Protein AF-A0A948D2F7-F1 (afdb_monomer_lite)

Structure (mmCIF, N/CA/C/O backbone):
data_AF-A0A948D2F7-F1
#
_entry.id   AF-A0A948D2F7-F1
#
loop_
_atom_site.group_PDB
_atom_site.id
_atom_site.type_symbol
_atom_site.label_atom_id
_atom_site.label_alt_id
_atom_site.label_comp_id
_atom_site.label_asym_id
_atom_site.label_entity_id
_atom_site.label_seq_id
_atom_site.pdbx_PDB_ins_code
_atom_site.Cartn_x
_atom_site.Cartn_y
_atom_site.Cartn_z
_atom_site.occupancy
_atom_site.B_iso_or_equiv
_atom_site.auth_seq_id
_atom_site.auth_comp_id
_atom_site.auth_asym_id
_atom_site.auth_atom_id
_atom_site.pdbx_PDB_model_num
ATOM 1 N N . MET A 1 1 ? -10.911 10.089 30.242 1.00 52.56 1 MET A N 1
ATOM 2 C CA . MET A 1 1 ? -12.065 9.401 29.615 1.00 52.56 1 MET A CA 1
ATOM 3 C C . MET A 1 1 ? -11.571 8.341 28.641 1.00 52.56 1 MET A C 1
ATOM 5 O O . MET A 1 1 ? -10.771 8.654 27.766 1.00 52.56 1 MET A O 1
ATOM 9 N N . THR A 1 2 ? -11.991 7.086 28.804 1.00 68.50 2 THR A N 1
ATOM 10 C CA . THR A 1 2 ? -11.694 6.009 27.846 1.00 68.50 2 THR A CA 1
ATOM 11 C C . THR A 1 2 ? -12.715 6.012 26.714 1.00 68.50 2 THR A C 1
ATOM 13 O O . THR A 1 2 ? -13.878 5.720 26.965 1.00 68.50 2 THR A O 1
ATOM 16 N N . THR A 1 3 ? -12.281 6.280 25.481 1.00 86.38 3 THR A N 1
ATOM 17 C CA . THR A 1 3 ? -13.147 6.214 24.295 1.00 86.38 3 THR A CA 1
ATOM 18 C C . THR A 1 3 ? -13.702 4.799 24.093 1.00 86.38 3 THR A C 1
ATOM 20 O O . THR A 1 3 ? -12.932 3.831 24.074 1.00 86.38 3 THR A O 1
ATOM 23 N N . SER A 1 4 ? -15.015 4.664 23.906 1.00 92.75 4 SER A N 1
ATOM 24 C CA . SER A 1 4 ? -15.682 3.381 23.635 1.00 92.75 4 SER A CA 1
ATOM 25 C C . SER A 1 4 ? -15.866 3.106 22.132 1.00 92.75 4 SER A C 1
ATOM 27 O O . SER A 1 4 ? -15.770 3.995 21.282 1.00 92.75 4 SER A O 1
ATOM 29 N N . LYS A 1 5 ? -16.161 1.848 21.766 1.00 91.88 5 LYS A N 1
ATOM 30 C CA . LYS A 1 5 ? -16.453 1.468 20.368 1.00 91.88 5 LYS A CA 1
ATOM 31 C C . LYS A 1 5 ? -17.685 2.202 19.823 1.00 91.88 5 LYS A C 1
ATOM 33 O O . LYS A 1 5 ? -17.678 2.637 18.670 1.00 91.88 5 LYS A O 1
ATOM 38 N N . SER A 1 6 ? -18.738 2.328 20.632 1.00 91.75 6 SER A N 1
ATOM 39 C CA . SER A 1 6 ? -19.976 3.012 20.244 1.00 91.75 6 SER A CA 1
ATOM 40 C C . SER A 1 6 ? -19.726 4.496 19.987 1.00 91.75 6 SER A C 1
ATOM 42 O O . SER A 1 6 ? -20.192 5.008 18.973 1.00 91.75 6 SER A O 1
ATOM 44 N N . GLU A 1 7 ? -18.917 5.163 20.811 1.00 92.44 7 GLU A N 1
ATOM 45 C CA . GLU A 1 7 ? -18.523 6.562 20.604 1.00 92.44 7 GLU A CA 1
ATOM 46 C C . GLU A 1 7 ? -17.776 6.774 19.284 1.00 92.44 7 GLU A C 1
ATOM 48 O O . GLU A 1 7 ? -18.095 7.706 18.543 1.00 92.44 7 GLU A O 1
ATOM 53 N N . ILE A 1 8 ? -16.825 5.894 18.942 1.00 92.88 8 ILE A N 1
ATOM 54 C CA . ILE A 1 8 ? -16.107 5.959 17.656 1.00 92.88 8 ILE A CA 1
ATOM 55 C C . ILE A 1 8 ? -17.093 5.818 16.490 1.00 92.88 8 ILE A C 1
ATOM 57 O O . ILE A 1 8 ? -17.063 6.605 15.543 1.00 92.88 8 ILE A O 1
ATOM 61 N N . ILE A 1 9 ? -18.010 4.849 16.569 1.00 91.38 9 ILE A N 1
ATOM 62 C CA . ILE A 1 9 ? -19.044 4.649 15.546 1.00 91.38 9 ILE A CA 1
ATOM 63 C C . ILE A 1 9 ? -19.945 5.883 15.436 1.00 91.38 9 ILE A C 1
ATOM 65 O O . ILE A 1 9 ? -20.269 6.296 14.323 1.00 91.38 9 ILE A O 1
ATOM 69 N N . GLN A 1 10 ? -20.340 6.494 16.555 1.00 90.94 10 GLN A N 1
ATOM 70 C CA . GLN A 1 10 ? -21.151 7.711 16.531 1.00 90.94 10 GLN A CA 1
ATOM 71 C C . GLN A 1 10 ? -20.400 8.868 15.871 1.00 90.94 10 GLN A C 1
ATOM 73 O O . GLN A 1 10 ? -20.966 9.557 15.023 1.00 90.94 10 GLN A O 1
ATOM 78 N N . LYS A 1 11 ? -19.103 9.032 16.152 1.00 91.31 11 LYS A N 1
ATOM 79 C CA . LYS A 1 11 ? -18.256 10.011 15.451 1.00 91.31 11 LYS A CA 1
ATOM 80 C C . LYS A 1 11 ? -18.197 9.747 13.951 1.00 91.31 11 LYS A C 1
ATOM 82 O O . LYS A 1 11 ? -18.317 10.681 13.165 1.00 91.31 11 LYS A O 1
ATOM 87 N N . TYR A 1 12 ? -18.110 8.487 13.533 1.00 90.56 12 TYR A N 1
ATOM 88 C CA . TYR A 1 12 ? -18.210 8.137 12.118 1.00 90.56 12 TYR A CA 1
ATOM 89 C C . TYR A 1 12 ? -19.583 8.421 11.511 1.00 90.56 12 TYR A C 1
ATOM 91 O O . TYR A 1 12 ? -19.647 8.713 10.319 1.00 90.56 12 TYR A O 1
ATOM 99 N N . LYS A 1 13 ? -20.671 8.373 12.279 1.00 85.31 13 LYS A N 1
ATOM 100 C CA . LYS A 1 13 ? -22.017 8.703 11.791 1.00 85.31 13 LYS A CA 1
ATOM 101 C C . LYS A 1 13 ? -22.273 10.208 11.681 1.00 85.31 13 LYS A C 1
ATOM 103 O O . LYS A 1 13 ? -23.051 10.600 10.814 1.00 85.31 13 LYS A O 1
ATOM 108 N N . LYS A 1 14 ? -21.620 11.046 12.499 1.00 74.38 14 LYS A N 1
ATOM 109 C CA . LYS A 1 14 ? -21.790 12.508 12.453 1.00 74.38 14 LYS A CA 1
ATOM 110 C C . LYS A 1 14 ? -21.452 13.053 11.057 1.00 74.38 14 LYS A C 1
ATOM 112 O O . LYS A 1 14 ? -20.298 13.033 10.624 1.00 74.38 14 LYS A O 1
ATOM 117 N N . LYS A 1 15 ? -22.468 13.561 10.351 1.00 55.88 15 LYS A N 1
ATOM 118 C CA . LYS A 1 15 ? -22.304 14.387 9.148 1.00 55.88 15 LYS A CA 1
ATOM 119 C C . LYS A 1 15 ? -21.980 15.810 9.609 1.00 55.88 15 LYS A C 1
ATOM 121 O O . LYS A 1 15 ? -22.862 16.519 10.069 1.00 55.88 15 LYS A O 1
ATOM 126 N N . GLY A 1 16 ? -20.714 16.211 9.540 1.00 52.25 16 GLY A N 1
ATOM 127 C CA . GLY A 1 16 ? -20.352 17.625 9.667 1.00 52.25 16 GLY A CA 1
ATOM 128 C C . GLY A 1 16 ? -20.597 18.369 8.351 1.00 52.25 16 GLY A C 1
ATOM 129 O O . GLY A 1 16 ? -20.559 17.747 7.288 1.00 52.25 16 GLY A O 1
ATOM 130 N N . ALA A 1 17 ? -20.761 19.696 8.410 1.00 48.84 17 ALA A N 1
ATOM 131 C CA . ALA A 1 17 ? -20.846 20.590 7.241 1.00 48.84 17 ALA A CA 1
ATOM 132 C C . ALA A 1 17 ? -19.655 20.438 6.263 1.00 48.84 17 ALA A C 1
ATOM 134 O O . ALA A 1 17 ? -19.743 20.775 5.088 1.00 48.84 17 ALA A O 1
ATOM 135 N N . ARG A 1 18 ? -18.548 19.846 6.732 1.00 49.12 18 ARG A N 1
ATOM 136 C CA . ARG A 1 18 ? -17.467 19.294 5.911 1.00 49.12 18 ARG A CA 1
ATOM 137 C C . ARG A 1 18 ? -17.477 17.770 6.063 1.00 49.12 18 ARG A C 1
ATOM 139 O O . ARG A 1 18 ? -17.405 17.266 7.185 1.00 49.12 18 ARG A O 1
ATOM 146 N N . LYS A 1 19 ? -17.497 17.027 4.947 1.00 51.22 19 LYS A N 1
ATOM 147 C CA . LYS A 1 19 ? -17.507 15.542 4.847 1.00 51.22 19 LYS A CA 1
ATOM 148 C C . LYS A 1 19 ? -16.359 14.806 5.598 1.00 51.22 19 LYS A C 1
ATOM 150 O O . LYS A 1 19 ? -16.243 13.588 5.475 1.00 51.22 19 LYS A O 1
ATOM 155 N N . SER A 1 20 ? -15.506 15.495 6.367 1.00 56.00 20 SER A N 1
ATOM 156 C CA . SER A 1 20 ? -14.279 14.985 7.000 1.00 56.00 20 SER A CA 1
ATOM 157 C C . SER A 1 20 ? -14.264 14.946 8.539 1.00 56.00 20 SER A C 1
ATOM 159 O O . SER A 1 20 ? -13.396 14.264 9.085 1.00 56.00 20 SER A O 1
ATOM 161 N N . ASN A 1 21 ? -15.197 15.598 9.251 1.00 70.62 21 ASN A N 1
ATOM 162 C CA . ASN A 1 21 ? -14.988 15.904 10.680 1.00 70.62 21 ASN A CA 1
ATOM 163 C C . ASN A 1 21 ? -14.883 14.659 11.592 1.00 70.62 21 ASN A C 1
ATOM 165 O O . ASN A 1 21 ? -14.002 14.558 12.443 1.00 70.62 21 ASN A O 1
ATOM 169 N N . GLY A 1 22 ? -15.708 13.634 11.349 1.00 83.31 22 GLY A N 1
ATOM 170 C CA . GLY A 1 22 ? -15.673 12.402 12.146 1.00 83.31 22 GLY A CA 1
ATOM 171 C C . GLY A 1 22 ? -14.390 11.576 11.981 1.00 83.31 22 GLY A C 1
ATOM 172 O O . GLY A 1 22 ? -13.966 10.898 12.911 1.00 83.31 22 GLY A O 1
ATOM 173 N N . THR A 1 23 ? -13.741 11.625 10.812 1.00 89.88 23 THR A N 1
ATOM 174 C CA . THR A 1 23 ? -12.494 10.872 10.572 1.00 89.88 23 THR A CA 1
ATOM 175 C C . THR A 1 23 ? -11.310 11.537 11.270 1.00 89.88 23 THR A C 1
ATOM 177 O O . THR A 1 23 ? -10.523 10.836 11.904 1.00 89.88 23 THR A O 1
ATOM 180 N N . SER A 1 24 ? -11.197 12.867 11.189 1.00 90.25 24 SER A N 1
ATOM 181 C CA . SER A 1 24 ? -10.125 13.634 11.838 1.00 90.25 24 SER A CA 1
ATOM 182 C C . SER A 1 24 ? -10.201 13.561 13.360 1.00 90.25 24 SER A C 1
ATOM 184 O O . SER A 1 24 ? -9.177 13.353 14.007 1.00 90.25 24 SER A O 1
ATOM 186 N N . GLU A 1 25 ? -11.405 13.646 13.935 1.00 92.44 25 GLU A N 1
ATOM 187 C CA . GLU A 1 25 ? -11.594 13.461 15.378 1.00 92.44 25 GLU A CA 1
ATOM 188 C C . GLU A 1 25 ? -11.100 12.083 15.837 1.00 92.44 25 GLU A C 1
ATOM 190 O O . GLU A 1 25 ? -10.347 11.980 16.805 1.00 92.44 25 GLU A O 1
ATOM 195 N N . VAL A 1 26 ? -11.479 11.016 15.124 1.00 94.81 26 VAL A N 1
ATOM 196 C CA . VAL A 1 26 ? -11.048 9.655 15.468 1.00 94.81 26 VAL A CA 1
ATOM 197 C C . VAL A 1 26 ? -9.534 9.489 15.314 1.00 94.81 26 VAL A C 1
ATOM 199 O O . VAL A 1 26 ? -8.916 8.844 16.157 1.00 94.81 26 VAL A O 1
ATOM 202 N N . VAL A 1 27 ? -8.911 10.115 14.308 1.00 95.81 27 VAL A N 1
ATOM 203 C CA . VAL A 1 27 ? -7.442 10.154 14.182 1.00 95.81 27 VAL A CA 1
ATOM 204 C C . VAL A 1 27 ? -6.803 10.798 15.410 1.00 95.81 27 VAL A C 1
ATOM 206 O O . VAL A 1 27 ? -5.915 10.195 16.010 1.00 95.81 27 VAL A O 1
ATOM 209 N N . GLY A 1 28 ? -7.293 11.964 15.840 1.00 94.81 28 GLY A N 1
ATOM 210 C CA . GLY A 1 28 ? -6.794 12.639 17.039 1.00 94.81 28 GLY A CA 1
ATOM 211 C C . GLY A 1 28 ? -6.907 11.779 18.302 1.00 94.81 28 GLY A C 1
ATOM 212 O O . GLY A 1 28 ? -5.993 11.764 19.124 1.00 94.81 28 GLY A O 1
ATOM 213 N N . LEU A 1 29 ? -7.990 11.008 18.440 1.00 94.69 29 LEU A N 1
ATOM 214 C CA . LEU A 1 29 ? -8.167 10.087 19.567 1.00 94.69 29 LEU A CA 1
ATOM 215 C C . LEU A 1 29 ? -7.231 8.874 19.498 1.00 94.69 29 LEU A C 1
ATOM 217 O O . LEU A 1 29 ? -6.676 8.482 20.524 1.00 94.69 29 LEU A O 1
ATOM 221 N N . MET A 1 30 ? -7.029 8.287 18.314 1.00 95.44 30 MET A N 1
ATOM 222 C CA . MET A 1 30 ? -6.079 7.182 18.141 1.00 95.44 30 MET A CA 1
ATOM 223 C C . MET A 1 30 ? -4.662 7.602 18.519 1.00 95.44 30 MET A C 1
ATOM 225 O O . MET A 1 30 ? -4.008 6.893 19.278 1.00 95.44 30 MET A O 1
ATOM 229 N N . LEU A 1 31 ? -4.215 8.769 18.046 1.00 94.94 31 LEU A N 1
ATOM 230 C CA . LEU A 1 31 ? -2.862 9.270 18.306 1.00 94.94 31 LEU A CA 1
ATOM 231 C C . LEU A 1 31 ? -2.591 9.514 19.798 1.00 94.94 31 LEU A C 1
ATOM 233 O O . LEU A 1 31 ? -1.445 9.432 20.226 1.00 94.94 31 LEU A O 1
ATOM 237 N N . LYS A 1 32 ? -3.638 9.757 20.596 1.00 95.06 32 LYS A N 1
ATOM 238 C CA . LYS A 1 32 ? -3.551 9.914 22.056 1.00 95.06 32 LYS A CA 1
ATOM 239 C C . LYS A 1 32 ? -3.674 8.594 22.825 1.00 95.06 32 LYS A C 1
ATOM 241 O O . LYS A 1 32 ? -3.416 8.564 24.023 1.00 95.06 32 LYS A O 1
ATOM 246 N N . SER A 1 33 ? -4.129 7.507 22.193 1.00 94.62 33 SER A N 1
ATOM 247 C CA . SER A 1 33 ? -4.498 6.282 22.906 1.00 94.62 33 SER A CA 1
ATOM 248 C C . SER A 1 33 ? -4.349 5.023 22.055 1.00 94.62 33 SER A C 1
ATOM 250 O O . SER A 1 33 ? -5.164 4.732 21.176 1.00 94.62 33 SER A O 1
ATOM 252 N N . LYS A 1 34 ? -3.386 4.172 22.432 1.00 93.56 34 LYS A N 1
ATOM 253 C CA . LYS A 1 34 ? -3.197 2.836 21.840 1.00 93.56 34 LYS A CA 1
ATOM 254 C C . LYS A 1 34 ? -4.452 1.957 21.949 1.00 93.56 34 LYS A C 1
ATOM 256 O O . LYS A 1 34 ? -4.742 1.188 21.034 1.00 93.56 34 LYS A O 1
ATOM 261 N N . LYS A 1 35 ? -5.231 2.093 23.033 1.00 95.06 35 LYS A N 1
ATOM 262 C CA . LYS A 1 35 ? -6.524 1.402 23.198 1.00 95.06 35 LYS A CA 1
ATOM 263 C C . LYS A 1 35 ? -7.526 1.849 22.131 1.00 95.06 35 LYS A C 1
ATOM 265 O O . LYS A 1 35 ? -8.168 1.005 21.517 1.00 95.06 35 LYS A O 1
ATOM 270 N N . THR A 1 36 ? -7.607 3.152 21.861 1.00 96.19 36 THR A N 1
ATOM 271 C CA . THR A 1 36 ? -8.464 3.683 20.788 1.00 96.19 36 THR A CA 1
ATOM 272 C C . THR A 1 36 ? -7.988 3.211 19.417 1.00 96.19 36 THR A C 1
ATOM 274 O O . THR A 1 36 ? -8.807 2.771 18.616 1.00 96.19 36 THR A O 1
ATOM 277 N N . ALA A 1 37 ? -6.677 3.221 19.157 1.00 96.81 37 ALA A N 1
ATOM 278 C CA . ALA A 1 37 ? -6.124 2.673 17.919 1.00 96.81 37 ALA A CA 1
ATOM 279 C C . ALA A 1 37 ? -6.538 1.206 17.719 1.00 96.81 37 ALA A C 1
ATOM 281 O O . ALA A 1 37 ? -7.050 0.861 16.658 1.00 96.81 37 ALA A O 1
ATOM 282 N N . LYS A 1 38 ? -6.428 0.364 18.758 1.00 97.62 38 LYS A N 1
ATOM 283 C CA . LYS A 1 38 ? -6.900 -1.030 18.712 1.00 97.62 38 LYS A CA 1
ATOM 284 C C . LYS A 1 38 ? -8.387 -1.122 18.353 1.00 97.62 38 LYS A C 1
ATOM 286 O O . LYS A 1 38 ? -8.725 -1.872 17.443 1.00 97.62 38 LYS A O 1
ATOM 291 N N . LEU A 1 39 ? -9.246 -0.326 18.997 1.00 97.62 39 LEU A N 1
ATOM 292 C CA . LEU A 1 39 ? -10.683 -0.300 18.698 1.00 97.62 39 LEU A CA 1
ATOM 293 C C . LEU A 1 39 ? -10.972 0.089 17.243 1.00 97.62 39 LEU A C 1
ATOM 295 O O . LEU A 1 39 ? -11.826 -0.522 16.607 1.00 97.62 39 LEU A O 1
ATOM 299 N N . VAL A 1 40 ? -10.258 1.070 16.687 1.00 98.00 40 VAL A N 1
ATOM 300 C CA . VAL A 1 40 ? -10.430 1.458 15.278 1.00 98.00 40 VAL A CA 1
ATOM 301 C C . VAL A 1 40 ? -9.960 0.349 14.337 1.00 98.00 40 VAL A C 1
ATOM 303 O O . VAL A 1 40 ? -10.648 0.054 13.364 1.00 98.00 40 VAL A O 1
ATOM 306 N N . VAL A 1 41 ? -8.855 -0.339 14.642 1.00 98.38 41 VAL A N 1
ATOM 307 C CA . VAL A 1 41 ? -8.452 -1.528 13.872 1.00 98.38 41 VAL A CA 1
ATOM 308 C C . VAL A 1 41 ? -9.510 -2.635 14.006 1.00 98.38 41 VAL A C 1
ATOM 310 O O . VAL A 1 41 ? -9.731 -3.382 13.055 1.00 98.38 41 VAL A O 1
ATOM 313 N N . ASP A 1 42 ? -10.204 -2.773 15.147 1.00 98.00 42 ASP A N 1
ATOM 314 C CA . ASP A 1 42 ? -11.310 -3.742 15.321 1.00 98.00 42 ASP A CA 1
ATOM 315 C C . ASP A 1 42 ? -12.504 -3.409 14.413 1.00 98.00 42 ASP A C 1
ATOM 317 O O . ASP A 1 42 ? -13.163 -4.316 13.898 1.00 98.00 42 ASP A O 1
ATOM 321 N N . LEU A 1 43 ? -12.732 -2.124 14.124 1.00 98.12 43 LEU A N 1
ATOM 322 C CA . LEU A 1 43 ? -13.778 -1.667 13.205 1.00 98.12 43 LEU A CA 1
ATOM 323 C C . LEU A 1 43 ? -13.509 -1.993 11.729 1.00 98.12 43 LEU A C 1
ATOM 325 O O . LEU A 1 43 ? -14.438 -1.912 10.928 1.00 98.12 43 LEU A O 1
ATOM 329 N N . LEU A 1 44 ? -12.311 -2.462 11.364 1.00 98.19 44 LEU A N 1
ATOM 330 C CA . LEU A 1 44 ? -12.060 -3.069 10.047 1.00 98.19 44 LEU A CA 1
ATOM 331 C C . LEU A 1 44 ? -12.869 -4.359 9.814 1.00 98.19 44 LEU A C 1
ATOM 333 O O . LEU A 1 44 ? -12.923 -4.867 8.698 1.00 98.19 44 LEU A O 1
ATOM 337 N N . ASN A 1 45 ? -13.496 -4.915 10.850 1.00 97.38 45 ASN A N 1
ATOM 338 C CA . ASN A 1 45 ? -14.388 -6.069 10.742 1.00 97.38 45 ASN A CA 1
ATOM 339 C C . ASN A 1 45 ? -15.856 -5.708 11.028 1.00 97.38 45 ASN A C 1
ATOM 341 O O . ASN A 1 45 ? -16.670 -6.599 11.257 1.00 97.38 45 ASN A O 1
ATOM 345 N N . ASP A 1 46 ? -16.217 -4.419 11.054 1.00 97.50 46 ASP A N 1
ATOM 346 C CA . ASP A 1 46 ? -17.617 -4.015 11.224 1.00 97.50 46 ASP A CA 1
ATOM 347 C C . ASP A 1 46 ? -18.468 -4.481 10.028 1.00 97.50 46 ASP A C 1
ATOM 349 O O . ASP A 1 46 ? -18.037 -4.426 8.874 1.00 97.50 46 ASP A O 1
ATOM 353 N N . LYS A 1 47 ? -19.702 -4.927 10.289 1.00 96.50 47 LYS A N 1
ATOM 354 C CA . LYS A 1 47 ? -20.610 -5.410 9.236 1.00 96.50 47 LYS A CA 1
ATOM 355 C C . LYS A 1 47 ? -20.936 -4.320 8.207 1.00 96.50 47 LYS A C 1
ATOM 357 O O . LYS A 1 47 ? -21.178 -4.624 7.046 1.00 96.50 47 LYS A O 1
ATOM 362 N N . ARG A 1 48 ? -20.903 -3.046 8.610 1.00 95.56 48 ARG A N 1
ATOM 363 C CA . ARG A 1 48 ? -21.235 -1.909 7.742 1.00 95.56 48 ARG A CA 1
ATOM 364 C C . ARG A 1 48 ? -19.996 -1.426 7.005 1.00 95.56 48 ARG A C 1
ATOM 366 O O . ARG A 1 48 ? -19.055 -0.928 7.628 1.00 95.56 48 ARG A O 1
ATOM 373 N N . GLU A 1 49 ? -20.042 -1.469 5.680 1.00 95.31 49 GLU A N 1
ATOM 374 C CA . GLU A 1 49 ? -18.955 -0.993 4.818 1.00 95.31 49 GLU A CA 1
ATOM 375 C C . GLU A 1 49 ? -18.525 0.443 5.137 1.00 95.31 49 GLU A C 1
ATOM 377 O O . GLU A 1 49 ? -17.341 0.698 5.330 1.00 95.31 49 GLU A O 1
ATOM 382 N N . GLY A 1 50 ? -19.469 1.368 5.345 1.00 94.06 50 GLY A N 1
ATOM 383 C CA . GLY A 1 50 ? -19.151 2.764 5.647 1.00 94.06 50 GLY A CA 1
ATOM 384 C C . GLY A 1 50 ? -18.369 2.954 6.953 1.00 94.06 50 GLY A C 1
ATOM 385 O O . GLY A 1 50 ? -17.620 3.923 7.080 1.00 94.06 50 GLY A O 1
ATOM 386 N N . ILE A 1 51 ? -18.505 2.034 7.916 1.00 95.94 51 ILE A N 1
ATOM 387 C CA . ILE A 1 51 ? -17.696 2.031 9.141 1.00 95.94 51 ILE A CA 1
ATOM 388 C C . ILE A 1 51 ? -16.313 1.454 8.857 1.00 95.94 51 ILE A C 1
ATOM 390 O O . ILE A 1 51 ? -15.325 2.078 9.245 1.00 95.94 51 ILE A O 1
ATOM 394 N N . ARG A 1 52 ? -16.225 0.333 8.128 1.00 97.62 52 ARG A N 1
ATOM 395 C CA . ARG A 1 52 ? -14.936 -0.247 7.724 1.00 97.62 52 ARG A CA 1
ATOM 396 C C . ARG A 1 52 ? -14.102 0.740 6.911 1.00 97.62 52 ARG A C 1
ATOM 398 O O . ARG A 1 52 ? -12.931 0.937 7.216 1.00 97.62 52 ARG A O 1
ATOM 405 N N . SER A 1 53 ? -14.696 1.418 5.927 1.00 96.38 53 SER A N 1
ATOM 406 C CA . SER A 1 53 ? -13.988 2.382 5.074 1.00 96.38 53 SER A CA 1
ATOM 407 C C . SER A 1 53 ? -13.493 3.589 5.867 1.00 96.38 53 SER A C 1
ATOM 409 O O . SER A 1 53 ? -12.377 4.054 5.643 1.00 96.38 53 SER A O 1
ATOM 411 N N . LYS A 1 54 ? -14.289 4.091 6.821 1.00 96.31 54 LYS A N 1
ATOM 412 C CA . LYS A 1 54 ? -13.868 5.185 7.711 1.00 96.31 54 LYS A CA 1
ATOM 413 C C . LYS A 1 54 ? -12.769 4.747 8.672 1.00 96.31 54 LYS A C 1
ATOM 415 O O . LYS A 1 54 ? -11.825 5.507 8.867 1.00 96.31 54 LYS A O 1
ATOM 420 N N . ALA A 1 55 ? -12.847 3.527 9.202 1.00 97.94 55 ALA A N 1
ATOM 421 C CA . ALA A 1 55 ? -11.784 2.930 10.003 1.00 97.94 55 ALA A CA 1
ATOM 422 C C . ALA A 1 55 ? -10.479 2.825 9.206 1.00 97.94 55 ALA A C 1
ATOM 424 O O . ALA A 1 55 ? -9.461 3.358 9.642 1.00 97.94 55 ALA A O 1
ATOM 425 N N . ALA A 1 56 ? -10.521 2.244 8.005 1.00 98.38 56 ALA A N 1
ATOM 426 C CA . ALA A 1 56 ? -9.362 2.133 7.122 1.00 98.38 56 ALA A CA 1
ATOM 427 C C . ALA A 1 56 ? -8.765 3.510 6.788 1.00 98.38 56 ALA A C 1
ATOM 429 O O . ALA A 1 56 ? -7.560 3.711 6.925 1.00 98.38 56 ALA A O 1
ATOM 430 N N . LYS A 1 57 ? -9.606 4.499 6.450 1.00 97.81 57 LYS A N 1
ATOM 431 C CA . LYS A 1 57 ? -9.162 5.875 6.184 1.00 97.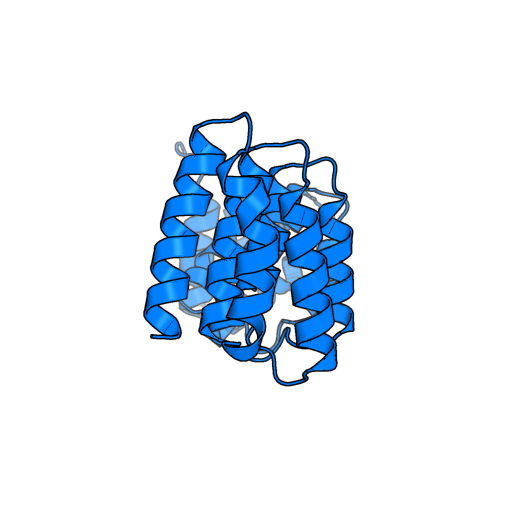81 57 LYS A CA 1
ATOM 432 C C . LYS A 1 57 ? -8.509 6.527 7.402 1.00 97.81 57 LYS A C 1
ATOM 434 O O . LYS A 1 57 ? -7.452 7.140 7.279 1.00 97.81 57 LYS A O 1
ATOM 439 N N . SER A 1 58 ? -9.125 6.409 8.579 1.00 97.94 58 SER A N 1
ATOM 440 C CA . SER A 1 58 ? -8.548 6.901 9.831 1.00 97.94 58 SER A CA 1
ATOM 441 C C . SER A 1 58 ? -7.185 6.256 10.089 1.00 97.94 58 SER A C 1
ATOM 443 O O . SER A 1 58 ? -6.243 6.959 10.449 1.00 97.94 58 SER A O 1
ATOM 445 N N . ILE A 1 59 ? -7.061 4.944 9.881 1.00 98.62 59 ILE A N 1
ATOM 446 C CA . ILE A 1 59 ? -5.804 4.209 10.059 1.00 98.62 59 ILE A CA 1
ATOM 447 C C . ILE A 1 59 ? -4.736 4.716 9.090 1.00 98.62 59 ILE A C 1
ATOM 449 O O . ILE A 1 59 ? -3.637 5.005 9.544 1.00 98.62 59 ILE A O 1
ATOM 453 N N . ALA A 1 60 ? -5.049 4.906 7.805 1.00 98.44 60 ALA A N 1
ATOM 454 C CA . ALA A 1 60 ? -4.104 5.448 6.825 1.00 98.44 60 ALA A CA 1
ATOM 455 C C . ALA A 1 60 ? -3.569 6.829 7.232 1.00 98.44 60 ALA A C 1
ATOM 457 O O . ALA A 1 60 ? -2.358 7.051 7.280 1.00 98.44 60 ALA A O 1
ATOM 458 N N . LEU A 1 61 ? -4.472 7.737 7.617 1.00 98.06 61 LEU A N 1
ATOM 459 C CA . LEU A 1 61 ? -4.113 9.086 8.059 1.00 98.06 61 LEU A CA 1
ATOM 460 C C . LEU A 1 61 ? -3.263 9.070 9.334 1.00 98.06 61 LEU A C 1
ATOM 462 O O . LEU A 1 61 ? -2.274 9.791 9.430 1.00 98.06 61 LEU A O 1
ATOM 466 N N . ALA A 1 62 ? -3.624 8.239 10.311 1.00 98.06 62 ALA A N 1
ATOM 467 C CA . ALA A 1 62 ? -2.854 8.111 11.540 1.00 98.06 62 ALA A CA 1
ATOM 468 C C . ALA A 1 62 ? -1.503 7.421 11.308 1.00 98.06 62 ALA A C 1
ATOM 470 O O . ALA A 1 62 ? -0.519 7.811 11.926 1.00 98.06 62 ALA A O 1
ATOM 471 N N . ALA A 1 63 ? -1.431 6.440 10.407 1.00 98.19 63 ALA A N 1
ATOM 472 C CA . ALA A 1 63 ? -0.204 5.740 10.041 1.00 98.19 63 ALA A CA 1
ATOM 473 C C . ALA A 1 63 ? 0.805 6.668 9.360 1.00 98.19 63 ALA A C 1
ATOM 475 O O . ALA A 1 63 ? 2.003 6.546 9.601 1.00 98.19 63 ALA A O 1
ATOM 476 N N . LYS A 1 64 ? 0.325 7.636 8.571 1.00 97.75 64 LYS A N 1
ATOM 477 C CA . LYS A 1 64 ? 1.160 8.700 8.003 1.00 97.75 64 LYS A CA 1
ATOM 478 C C . LYS A 1 64 ? 1.846 9.551 9.082 1.00 97.75 64 LYS A C 1
ATOM 480 O O . LYS A 1 64 ? 2.957 10.020 8.859 1.00 97.75 64 LYS A O 1
ATOM 485 N N . ILE A 1 65 ? 1.192 9.751 10.229 1.00 97.94 65 ILE A N 1
ATOM 486 C CA . ILE A 1 65 ? 1.685 10.588 11.337 1.00 97.94 65 ILE A CA 1
ATOM 487 C C . ILE A 1 65 ? 2.534 9.765 12.316 1.00 97.94 65 ILE A C 1
ATOM 489 O O . ILE A 1 65 ? 3.650 10.150 12.652 1.00 97.94 65 ILE A O 1
ATOM 493 N N . ASN A 1 66 ? 2.015 8.626 12.778 1.00 97.50 66 ASN A N 1
ATOM 494 C CA . ASN A 1 66 ? 2.660 7.750 13.753 1.00 97.50 66 ASN A CA 1
ATOM 495 C C . ASN A 1 66 ? 2.553 6.271 13.325 1.00 97.50 66 ASN A C 1
ATOM 497 O O . ASN A 1 66 ? 1.695 5.534 13.823 1.00 97.50 66 ASN A O 1
ATOM 501 N N . PRO A 1 67 ? 3.433 5.800 12.424 1.00 97.00 67 PRO A N 1
ATOM 502 C CA . PRO A 1 67 ? 3.383 4.430 11.913 1.00 97.00 67 PRO A CA 1
ATOM 503 C C . PRO A 1 67 ? 3.681 3.373 12.987 1.00 97.00 67 PRO A C 1
ATOM 505 O O . PRO A 1 67 ? 3.092 2.292 12.957 1.00 97.00 67 PRO A O 1
ATOM 508 N N . LYS A 1 68 ? 4.531 3.685 13.981 1.00 96.88 68 LYS A N 1
ATOM 509 C CA . LYS A 1 68 ? 4.892 2.765 15.083 1.00 96.88 68 LYS A CA 1
ATOM 510 C C . LYS A 1 68 ? 3.678 2.320 15.902 1.00 96.88 68 LYS A C 1
ATOM 512 O O . LYS A 1 68 ? 3.647 1.196 16.397 1.00 96.88 68 LYS A O 1
ATOM 517 N N . MET A 1 69 ? 2.636 3.150 15.981 1.00 96.56 69 MET A N 1
ATOM 518 C CA . MET A 1 69 ? 1.371 2.798 16.635 1.00 96.56 69 MET A CA 1
ATOM 519 C C . MET A 1 69 ? 0.735 1.519 16.064 1.00 96.56 69 MET A C 1
ATOM 521 O O . MET A 1 69 ? 0.017 0.819 16.781 1.00 96.56 69 MET A O 1
ATOM 525 N N . PHE A 1 70 ? 1.022 1.192 14.798 1.00 97.06 70 PHE A N 1
ATOM 526 C CA . PHE A 1 70 ? 0.424 0.068 14.086 1.00 97.06 70 PHE A CA 1
ATOM 527 C C . PHE A 1 70 ? 1.312 -1.177 13.971 1.00 97.06 70 PHE A C 1
ATOM 529 O O . PHE A 1 70 ? 0.925 -2.133 13.299 1.00 97.06 70 PHE A O 1
ATOM 536 N N . GLN A 1 71 ? 2.456 -1.216 14.665 1.00 95.62 71 GLN A N 1
ATOM 537 C CA . GLN A 1 71 ? 3.447 -2.294 14.539 1.00 95.62 71 GLN A CA 1
ATOM 538 C C . GLN A 1 71 ? 2.891 -3.712 14.768 1.00 95.62 71 GLN A C 1
ATOM 540 O O . GLN A 1 71 ? 3.332 -4.656 14.126 1.00 95.62 71 GLN A O 1
ATOM 545 N N . ASN A 1 72 ? 1.866 -3.854 15.616 1.00 96.00 72 ASN A N 1
ATOM 546 C CA . ASN A 1 72 ? 1.274 -5.150 15.972 1.00 96.00 72 ASN A CA 1
ATOM 547 C C . ASN A 1 72 ? -0.047 -5.445 15.235 1.00 96.00 72 ASN A C 1
ATOM 549 O O . ASN A 1 72 ? -0.792 -6.340 15.634 1.00 96.00 72 ASN A O 1
ATOM 553 N N . PHE A 1 73 ? -0.386 -4.675 14.196 1.00 97.00 73 PHE A N 1
ATOM 554 C CA . PHE A 1 73 ? -1.636 -4.846 13.444 1.00 97.00 73 PHE A CA 1
ATOM 555 C C . PHE A 1 73 ? -1.430 -5.341 12.009 1.00 97.00 73 PHE A C 1
ATOM 557 O O . PHE A 1 73 ? -2.406 -5.458 11.270 1.00 97.00 73 PHE A O 1
ATOM 564 N N . ASN A 1 74 ? -0.202 -5.696 11.625 1.00 95.56 74 ASN A N 1
ATOM 565 C CA . ASN A 1 74 ? 0.148 -6.118 10.268 1.00 95.56 74 ASN A CA 1
ATOM 566 C C . ASN A 1 74 ? -0.778 -7.214 9.710 1.00 95.56 74 ASN A C 1
ATOM 568 O O . ASN A 1 74 ? -1.404 -6.991 8.680 1.00 95.56 74 ASN A O 1
ATOM 572 N N . ARG A 1 75 ? -0.980 -8.337 10.420 1.00 96.44 75 ARG A N 1
ATOM 573 C CA . ARG A 1 75 ? -1.859 -9.435 9.954 1.00 96.44 75 ARG A CA 1
ATOM 574 C C . ARG A 1 75 ? -3.293 -8.972 9.690 1.00 96.44 75 ARG A C 1
ATOM 576 O O . ARG A 1 75 ? -3.953 -9.442 8.769 1.00 96.44 75 ARG A O 1
ATOM 583 N N . ARG A 1 76 ? -3.786 -8.048 10.514 1.00 97.56 76 ARG A N 1
ATOM 584 C CA . ARG A 1 76 ? -5.159 -7.539 10.431 1.00 97.56 76 ARG A CA 1
ATOM 585 C C . ARG A 1 76 ? -5.330 -6.567 9.272 1.00 97.56 76 ARG A C 1
ATOM 587 O O . ARG A 1 76 ? -6.386 -6.579 8.655 1.00 97.56 76 ARG A O 1
ATOM 594 N N . LEU A 1 77 ? -4.306 -5.765 8.986 1.00 98.12 77 LEU A N 1
ATOM 595 C CA . LEU A 1 77 ? -4.267 -4.894 7.814 1.00 98.12 77 LEU A CA 1
ATOM 596 C C . LEU A 1 77 ? -4.130 -5.725 6.534 1.00 98.12 77 LEU A C 1
ATOM 598 O O . LEU A 1 77 ? -4.938 -5.569 5.634 1.00 98.12 77 LEU A O 1
ATOM 602 N N . VAL A 1 78 ? -3.209 -6.689 6.487 1.00 97.88 78 VAL A N 1
ATOM 603 C CA . VAL A 1 78 ? -3.034 -7.588 5.332 1.00 97.88 78 VAL A CA 1
ATOM 604 C C . VAL A 1 78 ? -4.333 -8.332 4.991 1.00 97.88 78 VAL A C 1
ATOM 606 O O . VAL A 1 78 ? -4.771 -8.308 3.849 1.00 97.88 78 VAL A O 1
ATOM 609 N N . LYS A 1 79 ? -5.064 -8.848 5.992 1.00 97.62 79 LYS A N 1
ATOM 610 C CA . LYS A 1 79 ? -6.383 -9.475 5.772 1.00 97.62 79 LYS A CA 1
ATOM 611 C C . LYS A 1 79 ? -7.404 -8.554 5.078 1.00 97.62 79 LYS A C 1
ATOM 613 O O . LYS A 1 79 ? -8.350 -9.043 4.469 1.00 97.62 79 LYS A O 1
ATOM 618 N N . LYS A 1 80 ? -7.271 -7.231 5.202 1.00 98.31 80 LYS A N 1
ATOM 619 C CA . LYS A 1 80 ? -8.196 -6.256 4.602 1.00 98.31 80 LYS A CA 1
ATOM 620 C C . LYS A 1 80 ? -7.872 -5.888 3.159 1.00 98.31 80 LYS A C 1
ATOM 622 O O . LYS A 1 80 ? -8.643 -5.148 2.556 1.00 98.31 80 LYS A O 1
ATOM 627 N N . LEU A 1 81 ? -6.799 -6.437 2.593 1.00 97.44 81 LEU A N 1
ATOM 628 C CA . LEU A 1 81 ? -6.521 -6.331 1.162 1.00 97.44 81 LEU A CA 1
ATOM 629 C C . LEU A 1 81 ? -7.588 -7.047 0.313 1.00 97.44 81 LEU A C 1
ATOM 631 O O . LEU A 1 81 ? -7.824 -6.640 -0.813 1.00 97.44 81 LEU A O 1
ATOM 635 N N . PHE A 1 82 ? -8.313 -8.011 0.887 1.00 94.75 82 PHE A N 1
ATOM 636 C CA . PHE A 1 82 ? -9.422 -8.729 0.241 1.00 94.75 82 PHE A CA 1
ATOM 637 C C . PHE A 1 82 ? -10.806 -8.318 0.758 1.00 94.75 82 PHE A C 1
ATOM 639 O O . PHE A 1 82 ? -11.742 -9.116 0.761 1.00 94.75 82 PHE A O 1
ATOM 646 N N . ASP A 1 83 ? -10.954 -7.101 1.287 1.00 97.94 83 ASP A N 1
ATOM 647 C CA . ASP A 1 83 ? -12.288 -6.614 1.645 1.00 97.94 83 ASP A CA 1
ATOM 648 C C . ASP A 1 83 ? -13.128 -6.399 0.377 1.00 97.94 83 ASP A C 1
ATOM 650 O O . ASP A 1 83 ? -12.637 -5.874 -0.620 1.00 97.94 83 ASP A O 1
ATOM 654 N N . SER A 1 84 ? -14.415 -6.746 0.433 1.00 94.94 84 SER A N 1
ATOM 655 C CA . SER A 1 84 ? -15.361 -6.544 -0.674 1.00 94.94 84 SER A CA 1
ATOM 656 C C . SER A 1 84 ? -15.507 -5.076 -1.085 1.00 94.94 84 SER A C 1
ATOM 658 O O . SER A 1 84 ? -15.963 -4.771 -2.181 1.00 94.94 84 SER A O 1
ATOM 660 N N . THR A 1 85 ? -15.176 -4.148 -0.186 1.00 95.56 85 THR A N 1
ATOM 661 C CA . THR A 1 85 ? -15.337 -2.714 -0.412 1.00 95.56 85 THR A CA 1
ATOM 662 C C . THR A 1 85 ? -14.011 -2.093 -0.850 1.00 95.56 85 THR A C 1
ATOM 664 O O . THR A 1 85 ? -13.075 -1.975 -0.053 1.00 95.56 85 THR A O 1
ATOM 667 N N . PHE A 1 86 ? -13.941 -1.588 -2.086 1.00 94.56 86 PHE A N 1
ATOM 668 C CA . PHE A 1 86 ? -12.694 -1.056 -2.654 1.00 94.56 86 PHE A CA 1
ATOM 669 C C . PHE A 1 86 ? -12.077 0.090 -1.832 1.00 94.56 86 PHE A C 1
ATOM 671 O O . PHE A 1 86 ? -10.854 0.213 -1.778 1.00 94.56 86 PHE A O 1
ATOM 678 N N . GLN A 1 87 ? -12.878 0.933 -1.157 1.00 95.94 87 GLN A N 1
ATOM 679 C CA . GLN A 1 87 ? -12.329 1.981 -0.287 1.00 95.94 87 GLN A CA 1
ATOM 680 C C . GLN A 1 87 ? -11.596 1.390 0.922 1.00 95.94 87 GLN A C 1
ATOM 682 O O . GLN A 1 87 ? -10.610 1.971 1.372 1.00 95.94 87 GLN A O 1
ATOM 687 N N . VAL A 1 88 ? -12.063 0.256 1.459 1.00 98.06 88 VAL A N 1
ATOM 688 C CA . VAL A 1 88 ? -11.376 -0.441 2.556 1.00 98.06 88 VAL A CA 1
ATOM 689 C C . VAL A 1 88 ? -10.035 -0.963 2.065 1.00 98.06 88 VAL A C 1
ATOM 691 O O . VAL A 1 88 ? -9.026 -0.687 2.715 1.00 98.06 88 VAL A O 1
ATOM 694 N N . VAL A 1 89 ? -10.020 -1.633 0.908 1.00 98.38 89 VAL A N 1
ATOM 695 C CA . VAL A 1 89 ? -8.792 -2.133 0.276 1.00 98.38 89 VAL A CA 1
ATOM 696 C C . VAL A 1 89 ? -7.816 -0.983 0.051 1.00 98.38 89 VAL A C 1
ATOM 698 O O . VAL A 1 89 ? -6.746 -0.968 0.650 1.00 98.38 89 VAL A O 1
ATOM 701 N N . ARG A 1 90 ? -8.223 0.051 -0.697 1.00 97.56 90 ARG A N 1
ATOM 702 C CA . ARG A 1 90 ? -7.399 1.231 -0.996 1.00 97.56 90 ARG A CA 1
ATOM 703 C C . ARG A 1 90 ? -6.776 1.842 0.261 1.00 97.56 90 ARG A C 1
ATOM 705 O O . ARG A 1 90 ? -5.562 2.008 0.312 1.00 97.56 90 ARG A O 1
ATOM 712 N N . TYR A 1 91 ? -7.583 2.199 1.264 1.00 98.38 91 TYR A N 1
ATOM 713 C CA . TYR A 1 91 ? -7.061 2.891 2.447 1.00 98.38 91 TYR A CA 1
ATOM 714 C C . TYR A 1 91 ? -6.213 1.981 3.334 1.00 98.38 91 TYR A C 1
ATOM 716 O O . TYR A 1 91 ? -5.264 2.444 3.960 1.00 98.38 91 TYR A O 1
ATOM 724 N N . THR A 1 92 ? -6.511 0.686 3.379 1.00 98.31 92 THR A N 1
ATOM 725 C CA . THR A 1 92 ? -5.655 -0.271 4.082 1.00 98.31 92 THR A CA 1
ATOM 726 C C . THR A 1 92 ? -4.300 -0.376 3.388 1.00 98.31 92 THR A C 1
ATOM 728 O O . THR A 1 92 ? -3.270 -0.286 4.054 1.00 98.31 92 THR A O 1
ATOM 731 N N . THR A 1 93 ? -4.277 -0.490 2.061 1.00 98.31 93 THR A N 1
ATOM 732 C CA . THR A 1 93 ? -3.037 -0.526 1.280 1.00 98.31 93 THR A CA 1
ATOM 733 C C . THR A 1 93 ? -2.237 0.771 1.435 1.00 98.31 93 THR A C 1
ATOM 735 O O . THR A 1 93 ? -1.023 0.736 1.638 1.00 98.31 93 THR A O 1
ATOM 738 N N . GLU A 1 94 ? -2.910 1.926 1.448 1.00 98.25 94 GLU A N 1
ATOM 739 C CA . GLU A 1 94 ? -2.291 3.223 1.746 1.00 98.25 94 GLU A CA 1
ATOM 740 C C . GLU A 1 94 ? -1.669 3.241 3.153 1.00 98.25 94 GLU A C 1
ATOM 742 O O . GLU A 1 94 ? -0.518 3.652 3.312 1.00 98.25 94 GLU A O 1
ATOM 747 N N . ALA A 1 95 ? -2.369 2.721 4.168 1.00 98.38 95 ALA A N 1
ATOM 748 C CA . ALA A 1 95 ? -1.822 2.590 5.516 1.00 98.38 95 ALA A CA 1
ATOM 749 C C . ALA A 1 95 ? -0.558 1.718 5.541 1.00 98.38 95 ALA A C 1
ATOM 751 O O . ALA A 1 95 ? 0.438 2.114 6.148 1.00 98.38 95 ALA A O 1
ATOM 752 N N . ILE A 1 96 ? -0.563 0.574 4.847 1.00 98.31 96 ILE A N 1
ATOM 753 C CA . ILE A 1 96 ? 0.622 -0.286 4.710 1.00 98.31 96 ILE A CA 1
ATOM 754 C C . ILE A 1 96 ? 1.785 0.510 4.107 1.00 98.31 96 ILE A C 1
ATOM 756 O O . ILE A 1 96 ? 2.881 0.475 4.659 1.00 98.31 96 ILE A O 1
ATOM 760 N N . SER A 1 97 ? 1.547 1.306 3.060 1.00 97.44 97 SER A N 1
ATOM 761 C CA . SER A 1 97 ? 2.586 2.128 2.418 1.00 97.44 97 SER A CA 1
ATOM 762 C C . SER A 1 97 ? 3.219 3.187 3.337 1.00 97.44 97 SER A C 1
ATOM 764 O O . SER A 1 97 ? 4.354 3.610 3.113 1.00 97.44 97 SER A O 1
ATOM 766 N N . HIS A 1 98 ? 2.501 3.629 4.375 1.00 97.94 98 HIS A N 1
ATOM 767 C CA . HIS A 1 98 ? 3.017 4.555 5.385 1.00 97.94 98 HIS A CA 1
ATOM 768 C C . HIS A 1 98 ? 3.764 3.842 6.514 1.00 97.94 98 HIS A C 1
ATOM 770 O O . HIS A 1 98 ? 4.721 4.388 7.065 1.00 97.94 98 HIS A O 1
ATOM 776 N N . ILE A 1 99 ? 3.345 2.624 6.855 1.00 97.94 99 ILE A N 1
ATOM 777 C CA . ILE A 1 99 ? 3.932 1.849 7.950 1.00 97.94 99 ILE A CA 1
ATOM 778 C C . ILE A 1 99 ? 5.208 1.130 7.497 1.00 97.94 99 ILE A C 1
ATOM 780 O O . ILE A 1 99 ? 6.221 1.168 8.196 1.00 97.94 99 ILE A O 1
ATOM 784 N N . ALA A 1 100 ? 5.164 0.486 6.334 1.00 95.88 100 ALA A N 1
ATOM 785 C CA . ALA A 1 100 ? 6.197 -0.416 5.843 1.00 95.88 100 ALA A CA 1
ATOM 786 C C . ALA A 1 100 ? 7.615 0.183 5.724 1.00 95.88 100 ALA A C 1
ATOM 788 O O . ALA A 1 100 ? 8.556 -0.491 6.144 1.00 95.88 100 ALA A O 1
ATOM 789 N N . PRO A 1 101 ? 7.817 1.440 5.277 1.00 94.88 101 PRO A N 1
ATOM 790 C CA . PRO A 1 101 ? 9.169 2.003 5.221 1.00 94.88 101 PRO A CA 1
ATOM 791 C C . PRO A 1 101 ? 9.757 2.312 6.607 1.00 94.88 101 PRO A C 1
ATOM 793 O O . PRO A 1 101 ? 10.943 2.614 6.723 1.00 94.88 101 PRO A O 1
ATOM 796 N N . ARG A 1 102 ? 8.954 2.255 7.679 1.00 95.44 102 ARG A N 1
ATOM 797 C CA . ARG A 1 102 ? 9.409 2.470 9.064 1.00 95.44 102 ARG A CA 1
ATOM 798 C C . ARG A 1 102 ? 9.489 1.186 9.876 1.00 95.44 102 ARG A C 1
ATOM 800 O O . ARG A 1 102 ? 10.159 1.187 10.903 1.00 95.44 102 ARG A O 1
ATOM 807 N N . LEU A 1 103 ? 8.802 0.127 9.448 1.00 93.81 103 LEU A N 1
ATOM 808 C CA . LEU A 1 103 ? 8.658 -1.119 10.192 1.00 93.81 103 LEU A CA 1
ATOM 809 C C . LEU A 1 103 ? 8.776 -2.333 9.272 1.00 93.81 103 LEU A C 1
ATOM 811 O O . LEU A 1 103 ? 8.068 -2.450 8.274 1.00 93.81 103 LEU A O 1
ATOM 815 N N . LYS A 1 104 ? 9.567 -3.315 9.694 1.00 93.25 104 LYS A N 1
ATOM 816 C CA . LYS A 1 104 ? 9.776 -4.579 8.979 1.00 93.25 104 LYS A CA 1
ATOM 817 C C . LYS A 1 104 ? 8.685 -5.618 9.281 1.00 93.25 104 LYS A C 1
ATOM 819 O O . LYS A 1 104 ? 8.967 -6.751 9.635 1.00 93.25 104 LYS A O 1
ATOM 824 N N . VAL A 1 105 ? 7.415 -5.209 9.222 1.00 94.56 105 VAL A N 1
ATOM 825 C CA . VAL A 1 105 ? 6.265 -6.057 9.617 1.00 94.56 105 VAL A CA 1
ATOM 826 C C . VAL A 1 105 ? 5.427 -6.556 8.432 1.00 94.56 105 VAL A C 1
ATOM 828 O O . VAL A 1 105 ? 4.485 -7.324 8.630 1.00 94.56 105 VAL A O 1
ATOM 831 N N . PHE A 1 106 ? 5.768 -6.136 7.210 1.00 96.44 106 PHE A N 1
ATOM 832 C CA . PHE A 1 106 ? 5.093 -6.494 5.949 1.00 96.44 106 PHE A CA 1
ATOM 833 C C . PHE A 1 106 ? 6.034 -7.161 4.929 1.00 96.44 106 PHE A C 1
ATOM 835 O O . PHE A 1 106 ? 5.667 -7.348 3.777 1.00 96.44 106 PHE A O 1
ATOM 842 N N . ASN A 1 107 ? 7.255 -7.513 5.332 1.00 93.06 107 ASN A N 1
ATOM 843 C CA . ASN A 1 107 ? 8.333 -7.992 4.459 1.00 93.06 107 ASN A CA 1
ATOM 844 C C . ASN A 1 107 ? 8.297 -9.507 4.187 1.00 93.06 107 ASN A C 1
ATOM 846 O O . ASN A 1 107 ? 9.318 -10.106 3.858 1.00 93.06 107 ASN A O 1
ATOM 850 N N . ARG A 1 108 ? 7.130 -10.132 4.348 1.00 95.56 108 ARG A N 1
ATOM 851 C CA . ARG A 1 108 ? 6.936 -11.569 4.155 1.00 95.56 108 ARG A CA 1
ATOM 852 C C . ARG A 1 108 ? 6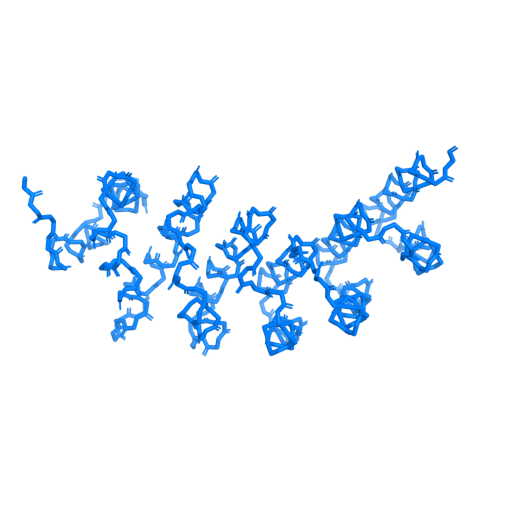.377 -11.854 2.768 1.00 95.56 108 ARG A C 1
ATOM 854 O O . ARG A 1 108 ? 5.581 -11.072 2.251 1.00 95.56 108 ARG A O 1
ATOM 861 N N . GLN A 1 109 ? 6.740 -13.005 2.205 1.00 96.69 109 GLN A N 1
ATOM 862 C CA . GLN A 1 109 ? 6.300 -13.425 0.874 1.00 96.69 109 GLN A CA 1
ATOM 863 C C . GLN A 1 109 ? 4.772 -13.406 0.715 1.00 96.69 109 GLN A C 1
ATOM 865 O O . GLN A 1 109 ? 4.284 -12.865 -0.273 1.00 96.69 109 GLN A O 1
ATOM 870 N N . ASP A 1 110 ? 4.031 -13.904 1.712 1.00 96.19 110 ASP A N 1
ATOM 871 C CA . ASP A 1 110 ? 2.560 -13.904 1.726 1.00 96.19 110 ASP A CA 1
ATOM 872 C C . ASP A 1 110 ? 1.978 -12.495 1.541 1.00 96.19 110 ASP A C 1
ATOM 874 O O . ASP A 1 110 ? 1.025 -12.290 0.799 1.00 96.19 110 ASP A O 1
ATOM 878 N N . THR A 1 111 ? 2.585 -11.499 2.181 1.00 97.31 111 THR A N 1
ATOM 879 C CA . THR A 1 111 ? 2.144 -10.105 2.113 1.00 97.31 111 THR A CA 1
ATOM 880 C C . THR A 1 111 ? 2.387 -9.520 0.725 1.00 97.31 111 THR A C 1
ATOM 882 O O . THR A 1 111 ? 1.530 -8.815 0.195 1.00 97.31 111 THR A O 1
ATOM 885 N N . ILE A 1 112 ? 3.530 -9.835 0.112 1.00 98.12 112 ILE A N 1
ATOM 886 C CA . ILE A 1 112 ? 3.856 -9.350 -1.233 1.00 98.12 112 ILE A CA 1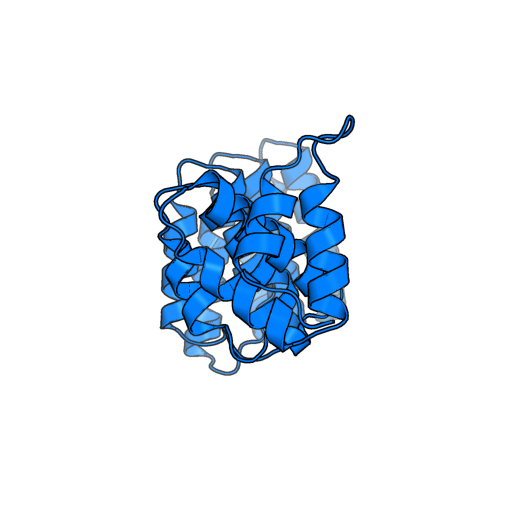
ATOM 887 C C . ILE A 1 112 ? 2.974 -10.012 -2.283 1.00 98.12 112 ILE A C 1
ATOM 889 O O . ILE A 1 112 ? 2.518 -9.320 -3.187 1.00 98.12 112 ILE A O 1
ATOM 893 N N . GLN A 1 113 ? 2.676 -11.307 -2.152 1.00 97.88 113 GLN A N 1
ATOM 894 C CA . GLN A 1 113 ? 1.737 -11.999 -3.041 1.00 97.88 113 GLN A CA 1
ATOM 895 C C . GLN A 1 113 ? 0.359 -11.330 -3.011 1.00 97.88 113 GLN A C 1
ATOM 897 O O . GLN A 1 113 ? -0.135 -10.918 -4.056 1.00 97.88 113 GLN A O 1
ATOM 902 N N . GLN A 1 114 ? -0.186 -11.072 -1.821 1.00 98.12 114 GLN A N 1
ATOM 903 C CA . GLN A 1 114 ? -1.489 -10.412 -1.685 1.00 98.12 114 GLN A CA 1
ATOM 904 C C . GLN A 1 114 ? -1.496 -8.987 -2.257 1.00 98.12 114 GLN A C 1
ATOM 906 O O . GLN A 1 114 ? -2.447 -8.583 -2.918 1.00 98.12 114 GLN A O 1
ATOM 911 N N . LEU A 1 115 ? -0.425 -8.210 -2.055 1.00 98.44 115 LEU A N 1
ATOM 912 C CA . LEU A 1 115 ? -0.293 -6.897 -2.696 1.00 98.44 115 LEU A CA 1
ATOM 913 C C . LEU A 1 115 ? -0.146 -7.005 -4.222 1.00 98.44 115 LEU A C 1
ATOM 915 O O . LEU A 1 115 ? -0.597 -6.118 -4.939 1.00 98.44 115 LEU A O 1
ATOM 919 N N . THR A 1 116 ? 0.472 -8.074 -4.722 1.00 98.31 116 THR A N 1
ATOM 920 C CA . THR A 1 116 ? 0.643 -8.323 -6.161 1.00 98.31 116 THR A CA 1
ATOM 921 C C . THR A 1 116 ? -0.688 -8.647 -6.825 1.00 98.31 116 THR A C 1
ATOM 923 O O . THR A 1 116 ? -0.961 -8.140 -7.907 1.00 98.31 116 THR A O 1
ATOM 926 N N . GLU A 1 117 ? -1.552 -9.417 -6.167 1.00 98.06 117 GLU A N 1
ATOM 927 C CA . GLU A 1 117 ? -2.902 -9.712 -6.662 1.00 98.06 117 GLU A CA 1
ATOM 928 C C . GLU A 1 117 ? -3.726 -8.431 -6.870 1.00 98.06 117 GLU A C 1
ATOM 930 O O . GLU A 1 117 ? -4.438 -8.295 -7.866 1.00 98.06 117 GLU A O 1
ATOM 935 N N . LEU A 1 118 ? -3.549 -7.424 -6.004 1.00 98.25 118 LEU A N 1
ATOM 936 C CA . LEU A 1 118 ? -4.206 -6.120 -6.153 1.00 98.25 118 LEU A CA 1
ATOM 937 C C . LEU A 1 118 ? -3.799 -5.350 -7.415 1.00 98.25 118 LEU A C 1
ATOM 939 O O . LEU A 1 118 ? -4.522 -4.433 -7.808 1.00 98.25 118 LEU A O 1
ATOM 943 N N . LEU A 1 119 ? -2.689 -5.710 -8.066 1.00 98.19 119 LEU A N 1
ATOM 944 C CA . LEU A 1 119 ? -2.288 -5.134 -9.353 1.00 98.19 119 LEU A CA 1
ATOM 945 C C . LEU A 1 119 ? -3.206 -5.561 -10.504 1.00 98.19 119 LEU A C 1
ATOM 947 O O . LEU A 1 119 ? -3.129 -4.966 -11.568 1.00 98.19 119 LEU A O 1
ATOM 951 N N . SER A 1 120 ? -4.097 -6.531 -10.290 1.00 96.88 120 SER A N 1
ATOM 952 C CA . SER A 1 120 ? -5.132 -6.917 -11.261 1.00 96.88 120 SER A CA 1
ATOM 953 C C . SER A 1 120 ? -6.511 -6.337 -10.925 1.00 96.88 120 SER A C 1
ATOM 955 O O . SER A 1 120 ? -7.499 -6.687 -11.555 1.00 96.88 120 SER A O 1
ATOM 957 N N . SER A 1 121 ? -6.615 -5.460 -9.918 1.00 96.94 121 SER A N 1
ATOM 958 C CA . SER A 1 121 ? -7.891 -4.835 -9.550 1.00 96.94 121 SER A CA 1
ATOM 959 C C . SER A 1 121 ? -8.399 -3.900 -10.649 1.00 96.94 121 SER A C 1
ATOM 961 O O . SER A 1 121 ? -7.636 -3.073 -11.149 1.00 96.94 121 SER A O 1
ATOM 963 N N . ASP A 1 122 ? -9.707 -3.902 -10.915 1.00 95.50 122 ASP A N 1
ATOM 964 C CA . ASP A 1 122 ? -10.351 -2.928 -11.814 1.00 95.50 122 ASP A CA 1
ATOM 965 C C . ASP A 1 122 ? -10.148 -1.475 -11.355 1.00 95.50 122 ASP A C 1
ATOM 967 O O . ASP A 1 122 ? -10.104 -0.535 -12.154 1.00 95.50 122 ASP A O 1
ATOM 971 N N . SER A 1 123 ? -9.973 -1.264 -10.046 1.00 96.25 123 SER A N 1
ATOM 972 C CA . SER A 1 123 ? -9.775 0.066 -9.484 1.00 96.25 123 SER A CA 1
ATOM 973 C C . SER A 1 123 ? -8.332 0.540 -9.653 1.00 96.25 123 SER A C 1
ATOM 975 O O . SER A 1 123 ? -7.424 0.104 -8.943 1.00 96.25 123 SER A O 1
ATOM 977 N N . VAL A 1 124 ? -8.143 1.553 -10.502 1.00 97.38 124 VAL A N 1
ATOM 978 C CA . VAL A 1 124 ? -6.864 2.270 -10.685 1.00 97.38 124 VAL A CA 1
ATOM 979 C C . VAL A 1 124 ? -6.253 2.701 -9.348 1.00 97.38 124 VAL A C 1
ATOM 981 O O . VAL A 1 124 ? -5.056 2.534 -9.130 1.00 97.38 124 VAL A O 1
ATOM 984 N N . CYS A 1 125 ? -7.068 3.209 -8.415 1.00 95.94 125 CYS A N 1
ATOM 985 C CA . CYS A 1 125 ? -6.578 3.639 -7.104 1.00 95.94 125 CYS A CA 1
ATOM 986 C C . CYS A 1 125 ? -6.052 2.477 -6.246 1.00 95.94 125 CYS A C 1
ATOM 988 O O . CYS A 1 125 ? -5.154 2.688 -5.429 1.00 95.94 125 CYS A O 1
ATOM 990 N N . VAL A 1 126 ? -6.622 1.275 -6.385 1.00 97.38 126 VAL A N 1
ATOM 991 C CA . VAL A 1 126 ? -6.163 0.076 -5.666 1.00 97.38 126 VAL A CA 1
ATOM 992 C C . VAL A 1 126 ? -4.831 -0.393 -6.243 1.00 97.38 126 VAL A C 1
ATOM 994 O O . VAL A 1 126 ? -3.883 -0.555 -5.473 1.00 97.38 126 VAL A O 1
ATOM 997 N N . ARG A 1 127 ? -4.726 -0.496 -7.576 1.00 98.38 127 ARG A N 1
ATOM 998 C CA . ARG A 1 127 ? -3.472 -0.846 -8.265 1.00 98.38 127 ARG A CA 1
ATOM 999 C C . ARG A 1 127 ? -2.343 0.125 -7.922 1.00 98.38 127 ARG A C 1
ATOM 1001 O O . ARG A 1 127 ? -1.255 -0.295 -7.536 1.00 98.38 127 ARG A O 1
ATOM 1008 N N . GLU A 1 128 ? -2.622 1.430 -7.972 1.00 97.69 128 GLU A N 1
ATOM 1009 C CA . GLU A 1 128 ? -1.675 2.476 -7.569 1.00 97.69 128 GLU A CA 1
ATOM 1010 C C . GLU A 1 128 ? -1.195 2.259 -6.129 1.00 97.69 128 GLU A C 1
ATOM 1012 O O . GLU A 1 128 ? 0.008 2.208 -5.875 1.00 97.69 128 GLU A O 1
ATOM 1017 N N . SER A 1 129 ? -2.133 2.110 -5.188 1.00 97.31 129 SER A N 1
ATOM 1018 C CA . SER A 1 129 ? -1.814 1.960 -3.765 1.00 97.31 129 SER A CA 1
ATOM 1019 C C . SER A 1 129 ? -0.960 0.717 -3.513 1.00 97.31 129 SER A C 1
ATOM 1021 O O . SER A 1 129 ? -0.026 0.774 -2.714 1.00 97.31 129 SER A O 1
ATOM 1023 N N . ALA A 1 130 ? -1.242 -0.383 -4.217 1.00 98.56 130 ALA A N 1
ATOM 1024 C CA . ALA A 1 130 ? -0.478 -1.621 -4.128 1.00 98.56 130 ALA A CA 1
ATOM 1025 C C . ALA A 1 130 ? 0.970 -1.429 -4.593 1.00 98.56 130 ALA A C 1
ATOM 1027 O O . ALA A 1 130 ? 1.890 -1.789 -3.860 1.00 98.56 130 ALA A O 1
ATOM 1028 N N . LEU A 1 131 ? 1.192 -0.765 -5.733 1.00 98.69 131 LEU A N 1
ATOM 1029 C CA . LEU A 1 131 ? 2.542 -0.423 -6.192 1.00 98.69 131 LEU A CA 1
ATOM 1030 C C . LEU A 1 131 ? 3.289 0.445 -5.181 1.00 98.69 131 LEU A C 1
ATOM 1032 O O . LEU A 1 131 ? 4.477 0.226 -4.952 1.00 98.69 131 LEU A O 1
ATOM 1036 N N . VAL A 1 132 ? 2.632 1.435 -4.565 1.00 98.38 132 VAL A N 1
ATOM 1037 C CA . VAL A 1 132 ? 3.276 2.265 -3.527 1.00 98.38 132 VAL A CA 1
ATOM 1038 C C . VAL A 1 132 ? 3.659 1.424 -2.317 1.00 98.38 132 VAL A C 1
ATOM 1040 O O . VAL A 1 132 ? 4.769 1.552 -1.809 1.00 98.38 132 VAL A O 1
ATOM 1043 N N . ALA A 1 133 ? 2.761 0.555 -1.852 1.00 98.31 133 ALA A N 1
ATOM 1044 C CA . ALA A 1 133 ? 3.047 -0.325 -0.728 1.00 98.31 133 ALA A CA 1
ATOM 1045 C C . ALA A 1 133 ? 4.236 -1.249 -1.034 1.00 98.31 133 ALA A C 1
ATOM 1047 O O . ALA A 1 133 ? 5.185 -1.271 -0.255 1.00 98.31 133 ALA A O 1
ATOM 1048 N N . ILE A 1 134 ? 4.234 -1.929 -2.186 1.00 98.69 134 ILE A N 1
ATOM 1049 C CA . ILE A 1 134 ? 5.329 -2.815 -2.614 1.00 98.69 134 ILE A CA 1
ATOM 1050 C C . ILE A 1 134 ? 6.650 -2.038 -2.719 1.00 98.69 134 ILE A C 1
ATOM 1052 O O . ILE A 1 134 ? 7.667 -2.487 -2.193 1.00 98.69 134 ILE A O 1
ATOM 1056 N N . GLY A 1 135 ? 6.647 -0.849 -3.328 1.00 98.19 135 GLY A N 1
ATOM 1057 C CA . GLY A 1 135 ? 7.856 -0.032 -3.488 1.00 98.19 135 GLY A CA 1
ATOM 1058 C C . GLY A 1 135 ? 8.480 0.450 -2.174 1.00 98.19 135 GLY A C 1
ATOM 1059 O O . GLY A 1 135 ? 9.671 0.741 -2.129 1.00 98.19 135 GLY A O 1
ATOM 1060 N N . ARG A 1 136 ? 7.693 0.517 -1.092 1.00 97.50 136 ARG A N 1
ATOM 1061 C CA . ARG A 1 136 ? 8.109 1.082 0.204 1.00 97.50 136 ARG A CA 1
ATOM 1062 C C . ARG A 1 136 ? 8.386 0.063 1.296 1.00 97.50 136 ARG A C 1
ATOM 1064 O O . ARG A 1 136 ? 8.791 0.457 2.389 1.00 97.50 136 ARG A O 1
ATOM 1071 N N . ILE A 1 137 ? 8.122 -1.217 1.063 1.00 97.38 137 ILE A N 1
ATOM 1072 C CA . ILE A 1 137 ? 8.425 -2.248 2.055 1.00 97.38 137 ILE A CA 1
ATOM 1073 C C . ILE A 1 137 ? 9.943 -2.379 2.215 1.00 97.38 137 ILE A C 1
ATOM 1075 O O . ILE A 1 137 ? 10.689 -2.424 1.241 1.00 97.38 137 ILE A O 1
ATOM 1079 N N . ASN A 1 138 ? 10.395 -2.448 3.467 1.00 93.00 138 ASN A N 1
ATOM 1080 C CA . ASN A 1 138 ? 11.780 -2.769 3.794 1.00 93.00 138 ASN A CA 1
ATOM 1081 C C . ASN A 1 138 ? 11.956 -4.287 3.798 1.00 93.00 138 ASN A C 1
ATOM 1083 O O . ASN A 1 138 ? 11.549 -4.966 4.744 1.00 93.00 138 ASN A O 1
ATOM 1087 N N . TYR A 1 139 ? 12.538 -4.810 2.728 1.00 94.69 139 TYR A N 1
ATOM 1088 C CA . TYR A 1 139 ? 12.761 -6.236 2.537 1.00 94.69 139 TYR A CA 1
ATOM 1089 C C . TYR A 1 139 ? 14.029 -6.719 3.245 1.00 94.69 139 TYR A C 1
ATOM 1091 O O . TYR A 1 139 ? 15.007 -5.987 3.339 1.00 94.69 139 TYR A O 1
ATOM 1099 N N . GLU A 1 140 ? 14.008 -7.962 3.728 1.00 91.19 140 GLU A N 1
ATOM 1100 C CA . GLU A 1 140 ? 15.182 -8.607 4.347 1.00 91.19 140 GLU A CA 1
ATOM 1101 C C . GLU A 1 140 ? 15.661 -9.833 3.573 1.00 91.19 140 GLU A C 1
ATOM 1103 O O . GLU A 1 140 ? 16.833 -10.181 3.628 1.00 91.19 140 GLU A O 1
ATOM 1108 N N . GLN A 1 141 ? 14.757 -10.493 2.850 1.00 95.38 141 GLN A N 1
ATOM 1109 C CA . GLN A 1 141 ? 15.058 -11.720 2.126 1.00 95.38 141 GLN A CA 1
ATOM 1110 C 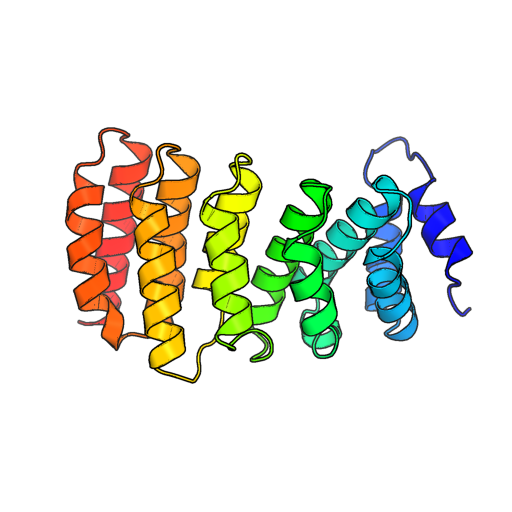C . GLN A 1 141 ? 15.096 -11.446 0.628 1.00 95.38 141 GLN A C 1
ATOM 1112 O O . GLN A 1 141 ? 14.141 -10.895 0.069 1.00 95.38 141 GLN A O 1
ATOM 1117 N N . LYS A 1 142 ? 16.172 -11.897 -0.024 1.00 95.88 142 LYS A N 1
ATOM 1118 C CA . LYS A 1 142 ? 16.384 -11.747 -1.468 1.00 95.88 142 LYS A CA 1
ATOM 1119 C C . LYS A 1 142 ? 15.224 -12.306 -2.294 1.00 95.88 142 LYS A C 1
ATOM 1121 O O . LYS A 1 142 ? 14.733 -11.636 -3.193 1.00 95.88 142 LYS A O 1
ATOM 1126 N N . SER A 1 143 ? 14.709 -13.478 -1.925 1.00 96.81 143 SER A N 1
ATOM 1127 C CA . SER A 1 143 ? 13.553 -14.104 -2.583 1.00 96.81 143 SER A CA 1
ATOM 1128 C C . SER A 1 143 ? 12.300 -13.217 -2.571 1.00 96.81 143 SER A C 1
ATOM 1130 O O . SER A 1 143 ? 11.559 -13.161 -3.556 1.00 96.81 143 SER A O 1
ATOM 1132 N N . VAL A 1 144 ? 12.074 -12.482 -1.478 1.00 97.62 144 VAL A N 1
ATOM 1133 C CA . VAL A 1 144 ? 10.945 -11.555 -1.336 1.00 97.62 144 VAL A CA 1
ATOM 1134 C C . VAL A 1 144 ? 11.197 -10.263 -2.118 1.00 97.62 144 VAL A C 1
ATOM 1136 O O . VAL A 1 144 ? 10.272 -9.752 -2.749 1.00 97.62 144 VAL A O 1
ATOM 1139 N N . GLN A 1 145 ? 12.437 -9.763 -2.140 1.00 98.06 145 GLN A N 1
ATOM 1140 C CA . GLN A 1 145 ? 12.834 -8.638 -2.997 1.00 98.06 145 GLN A CA 1
ATOM 1141 C C . GLN A 1 145 ? 12.628 -8.963 -4.482 1.00 98.06 145 GLN A C 1
ATOM 1143 O O . GLN A 1 145 ? 12.069 -8.147 -5.208 1.00 98.06 145 GLN A O 1
ATOM 1148 N N . ASP A 1 146 ? 13.014 -10.160 -4.930 1.00 98.25 146 ASP A N 1
ATOM 1149 C CA . ASP A 1 146 ? 12.832 -10.594 -6.318 1.00 98.25 146 ASP A CA 1
ATOM 1150 C C . ASP A 1 146 ? 11.348 -10.677 -6.688 1.00 98.25 146 ASP A C 1
ATOM 1152 O O . ASP A 1 146 ? 10.954 -10.286 -7.790 1.00 98.25 146 ASP A O 1
ATOM 1156 N N . LEU A 1 147 ? 10.502 -11.155 -5.767 1.00 98.25 147 LEU A N 1
ATOM 1157 C CA . LEU A 1 147 ? 9.056 -11.133 -5.959 1.00 98.25 147 LEU A CA 1
ATOM 1158 C C . LEU A 1 147 ? 8.539 -9.696 -6.085 1.00 98.25 147 LEU A C 1
ATOM 1160 O O . LEU A 1 147 ? 7.848 -9.393 -7.052 1.00 98.25 147 LEU A O 1
ATOM 1164 N N . ALA A 1 148 ? 8.916 -8.808 -5.166 1.00 98.50 148 ALA A N 1
ATOM 1165 C CA . ALA A 1 148 ? 8.516 -7.406 -5.204 1.00 98.50 148 ALA A CA 1
ATOM 1166 C C . ALA A 1 148 ? 8.960 -6.703 -6.495 1.00 98.50 148 ALA A C 1
ATOM 1168 O O . ALA A 1 148 ? 8.171 -5.988 -7.111 1.00 98.50 148 ALA A O 1
ATOM 1169 N N . PHE A 1 149 ? 10.191 -6.949 -6.945 1.00 98.56 149 PHE A N 1
ATOM 1170 C CA . PHE A 1 149 ? 10.719 -6.414 -8.195 1.00 98.56 149 PHE A CA 1
ATOM 1171 C C . PHE A 1 149 ? 9.897 -6.878 -9.406 1.00 98.56 149 PHE A C 1
ATOM 1173 O O . PHE A 1 149 ? 9.529 -6.062 -10.258 1.00 98.56 149 PHE A O 1
ATOM 1180 N N . ARG A 1 150 ? 9.544 -8.172 -9.472 1.00 98.38 150 ARG A N 1
ATOM 1181 C CA . ARG A 1 150 ? 8.647 -8.702 -10.514 1.00 98.38 150 ARG A CA 1
ATOM 1182 C C . ARG A 1 150 ? 7.284 -8.013 -10.476 1.00 98.38 150 ARG A C 1
ATOM 1184 O O . ARG A 1 150 ? 6.815 -7.564 -11.517 1.00 98.38 150 ARG A O 1
ATOM 1191 N N . SER A 1 151 ? 6.691 -7.849 -9.297 1.00 98.31 151 SER A N 1
ATOM 1192 C CA . SER A 1 151 ? 5.391 -7.187 -9.141 1.00 98.31 151 SER A CA 1
ATOM 1193 C C . SER A 1 151 ? 5.422 -5.721 -9.579 1.00 98.31 151 SER A C 1
ATOM 1195 O O . SER A 1 151 ? 4.537 -5.268 -10.300 1.00 98.31 151 SER A O 1
ATOM 1197 N N . LEU A 1 152 ? 6.468 -4.972 -9.223 1.00 98.56 152 LEU A N 1
ATOM 1198 C CA . LEU A 1 152 ? 6.646 -3.591 -9.690 1.00 98.56 152 LEU A CA 1
ATOM 1199 C C . LEU A 1 152 ? 6.810 -3.518 -11.213 1.00 98.56 152 LEU A C 1
ATOM 1201 O O . LEU A 1 152 ? 6.305 -2.589 -11.842 1.00 98.56 152 LEU A O 1
ATOM 1205 N N . SER A 1 153 ? 7.465 -4.517 -11.811 1.00 97.88 153 SER A N 1
ATOM 1206 C CA . SER A 1 153 ? 7.646 -4.613 -13.263 1.00 97.88 153 SER A CA 1
ATOM 1207 C C . SER A 1 153 ? 6.323 -4.823 -14.006 1.00 97.88 153 SER A C 1
ATOM 1209 O O . SER A 1 153 ? 6.155 -4.277 -15.094 1.00 97.88 153 SER A O 1
ATOM 1211 N N . VAL A 1 154 ? 5.365 -5.549 -13.414 1.00 97.12 154 VAL A N 1
ATOM 1212 C CA . VAL A 1 154 ? 4.001 -5.684 -13.962 1.00 97.12 154 VAL A CA 1
ATOM 1213 C C . VAL A 1 154 ? 3.341 -4.310 -14.094 1.00 97.12 154 VAL A C 1
ATOM 1215 O O . VAL A 1 154 ? 2.815 -3.979 -15.153 1.00 97.12 154 VAL A O 1
ATOM 1218 N N . GLY A 1 155 ? 3.449 -3.463 -13.066 1.00 97.62 155 GLY A N 1
ATOM 1219 C CA . GLY A 1 155 ? 2.856 -2.123 -13.081 1.00 97.62 155 GLY A CA 1
ATOM 1220 C C . GLY A 1 155 ? 3.415 -1.187 -14.160 1.00 97.62 155 GLY A C 1
ATOM 1221 O O . GLY A 1 155 ? 2.718 -0.266 -14.582 1.00 97.62 155 GLY A O 1
ATOM 1222 N N . LEU A 1 156 ? 4.644 -1.411 -14.644 1.00 97.19 156 LEU A N 1
ATOM 1223 C CA . LEU A 1 156 ? 5.220 -0.629 -15.749 1.00 97.19 156 LEU A CA 1
ATOM 1224 C C . LEU A 1 156 ? 4.477 -0.858 -17.073 1.00 97.19 156 LEU A C 1
ATOM 1226 O O . LEU A 1 156 ? 4.557 -0.017 -17.961 1.00 97.19 156 LEU A O 1
ATOM 1230 N N . ARG A 1 157 ? 3.742 -1.968 -17.193 1.00 95.38 157 ARG A N 1
ATOM 1231 C CA . ARG A 1 157 ? 2.992 -2.363 -18.392 1.00 95.38 157 ARG A CA 1
ATOM 1232 C C . ARG A 1 157 ? 1.483 -2.156 -18.256 1.00 95.38 157 ARG A C 1
ATOM 1234 O O . ARG A 1 157 ? 0.742 -2.609 -19.114 1.00 95.38 157 ARG A O 1
ATOM 1241 N N . ASP A 1 158 ? 1.025 -1.497 -17.191 1.00 97.94 158 ASP A N 1
ATOM 1242 C CA . ASP A 1 158 ? -0.404 -1.247 -16.976 1.00 97.94 158 ASP A CA 1
ATOM 1243 C C . ASP A 1 158 ? -0.985 -0.341 -18.073 1.00 97.94 158 ASP A C 1
ATOM 1245 O O . ASP A 1 158 ? -0.367 0.650 -18.472 1.00 97.94 158 ASP A O 1
ATOM 1249 N N . ASP A 1 159 ? -2.206 -0.613 -18.520 1.00 96.81 159 ASP A N 1
ATOM 1250 C CA . ASP A 1 159 ? -2.862 0.200 -19.551 1.00 96.81 159 ASP A CA 1
ATOM 1251 C C . ASP A 1 159 ? -3.128 1.637 -19.078 1.00 96.81 159 ASP A C 1
ATOM 1253 O O . ASP A 1 159 ? -3.113 2.597 -19.861 1.00 96.81 159 ASP A O 1
ATOM 1257 N N . ASN A 1 160 ? -3.301 1.828 -17.768 1.00 98.00 160 ASN A N 1
ATOM 1258 C CA . ASN A 1 160 ? -3.534 3.130 -17.177 1.00 98.00 160 ASN A CA 1
ATOM 1259 C C . ASN A 1 160 ? -2.220 3.885 -16.914 1.00 98.00 160 ASN A C 1
ATOM 1261 O O . ASN A 1 160 ? -1.367 3.478 -16.123 1.00 98.00 160 ASN A O 1
ATOM 1265 N N . LEU A 1 161 ? -2.101 5.078 -17.504 1.00 97.50 161 LEU A N 1
ATOM 1266 C CA . LEU A 1 161 ? -0.909 5.924 -17.377 1.00 97.50 161 LEU A CA 1
ATOM 1267 C C . LEU A 1 161 ? -0.567 6.308 -15.927 1.00 97.50 161 LEU A C 1
ATOM 1269 O O . LEU A 1 161 ? 0.605 6.499 -15.608 1.00 97.50 161 LEU A O 1
ATOM 1273 N N . ILE A 1 162 ? -1.565 6.445 -15.043 1.00 97.69 162 ILE A N 1
ATOM 1274 C CA . ILE A 1 162 ? -1.346 6.811 -13.635 1.00 97.69 162 ILE A CA 1
ATOM 1275 C C . ILE A 1 162 ? -0.663 5.650 -12.914 1.00 97.69 162 ILE A C 1
ATOM 1277 O O . ILE A 1 162 ? 0.287 5.870 -12.158 1.00 97.69 162 ILE A O 1
ATOM 1281 N N . VAL A 1 163 ? -1.095 4.420 -13.201 1.00 98.44 163 VAL A N 1
ATOM 1282 C CA . VAL A 1 163 ? -0.500 3.204 -12.640 1.00 98.44 163 VAL A CA 1
ATOM 1283 C C . VAL A 1 163 ? 0.930 3.036 -13.140 1.00 98.44 163 VAL A C 1
ATOM 1285 O O . VAL A 1 163 ? 1.826 2.878 -12.312 1.00 98.44 163 VAL A O 1
ATOM 1288 N N . ARG A 1 164 ? 1.190 3.219 -14.444 1.00 98.19 164 ARG A N 1
ATOM 1289 C CA . ARG A 1 164 ? 2.564 3.185 -14.985 1.00 98.19 164 ARG A CA 1
ATOM 1290 C C . ARG A 1 164 ? 3.482 4.212 -14.334 1.00 98.19 164 ARG A C 1
ATOM 1292 O O . ARG A 1 164 ? 4.581 3.873 -13.899 1.00 98.19 164 ARG A O 1
ATOM 1299 N N . LYS A 1 165 ? 3.027 5.465 -14.192 1.00 97.75 165 LYS A N 1
ATOM 1300 C CA . LYS A 1 165 ? 3.790 6.500 -13.468 1.00 97.75 165 LYS A CA 1
ATOM 1301 C C . LYS A 1 165 ? 4.085 6.071 -12.039 1.00 97.75 165 LYS A C 1
ATOM 1303 O O . LYS A 1 165 ? 5.195 6.284 -11.556 1.00 97.75 165 LYS A O 1
ATOM 1308 N N . LYS A 1 166 ? 3.110 5.466 -11.356 1.00 98.12 166 LYS A N 1
ATOM 1309 C CA . LYS A 1 166 ? 3.338 4.997 -9.995 1.00 98.12 166 LYS A CA 1
ATOM 1310 C C . LYS A 1 166 ? 4.322 3.842 -9.941 1.00 98.12 166 LYS A C 1
ATOM 1312 O O . LYS A 1 166 ? 5.179 3.862 -9.072 1.00 98.12 166 LYS A O 1
ATOM 1317 N N . ALA A 1 167 ? 4.258 2.903 -10.878 1.00 98.38 167 ALA A N 1
ATOM 1318 C CA . ALA A 1 167 ? 5.213 1.808 -10.973 1.00 98.38 167 ALA A CA 1
ATOM 1319 C C . ALA A 1 167 ? 6.646 2.328 -11.147 1.00 98.38 167 ALA A C 1
ATOM 1321 O O . ALA A 1 167 ? 7.535 1.881 -10.431 1.00 98.38 167 ALA A O 1
ATOM 1322 N N . ILE A 1 168 ? 6.858 3.339 -11.999 1.00 98.25 168 ILE A N 1
ATOM 1323 C CA . ILE A 1 168 ? 8.161 4.009 -12.164 1.00 98.25 168 ILE A CA 1
ATOM 1324 C C . ILE A 1 168 ? 8.649 4.598 -10.829 1.00 98.25 168 ILE A C 1
ATOM 1326 O O . ILE A 1 168 ? 9.780 4.353 -10.403 1.00 98.25 168 ILE A O 1
ATOM 1330 N N . MET A 1 169 ? 7.793 5.355 -10.136 1.00 97.50 169 MET A N 1
ATOM 1331 C CA . MET A 1 169 ? 8.141 5.964 -8.846 1.00 97.50 169 MET A CA 1
ATOM 1332 C C . MET A 1 169 ? 8.425 4.912 -7.765 1.00 97.50 169 MET A C 1
ATOM 1334 O O . MET A 1 169 ? 9.411 5.027 -7.040 1.00 97.50 169 MET A O 1
ATOM 1338 N N . SER A 1 170 ? 7.589 3.880 -7.672 1.00 98.19 170 SER A N 1
ATOM 1339 C CA . SER A 1 170 ? 7.724 2.792 -6.706 1.00 98.19 170 SER A CA 1
ATOM 1340 C C . SER A 1 170 ? 8.944 1.917 -6.979 1.00 98.19 170 SER A C 1
ATOM 1342 O O . SER A 1 170 ? 9.601 1.501 -6.032 1.00 98.19 170 SER A O 1
ATOM 1344 N N . MET A 1 171 ? 9.295 1.683 -8.247 1.00 98.06 171 MET A N 1
ATOM 1345 C CA . MET A 1 171 ? 10.544 1.019 -8.631 1.00 98.06 171 MET A CA 1
ATOM 1346 C C . MET A 1 171 ? 11.755 1.828 -8.151 1.00 98.06 171 MET A C 1
ATOM 1348 O O . MET A 1 171 ? 12.703 1.263 -7.615 1.00 98.06 171 MET A O 1
ATOM 1352 N N . SER A 1 172 ? 11.707 3.162 -8.257 1.00 96.31 172 SER A N 1
ATOM 1353 C CA . SER A 1 172 ? 12.733 4.044 -7.680 1.00 96.31 172 SER A CA 1
ATOM 1354 C C . SER A 1 172 ? 12.847 3.919 -6.169 1.00 96.31 172 SER A C 1
ATOM 1356 O O . SER A 1 172 ? 13.956 3.788 -5.656 1.00 96.31 172 SER A O 1
ATOM 1358 N N . GLU A 1 173 ? 11.723 3.957 -5.455 1.00 96.00 173 GLU A N 1
ATOM 1359 C CA . GLU A 1 173 ? 11.710 3.798 -3.999 1.00 96.00 173 GLU A CA 1
ATOM 1360 C C . GLU A 1 173 ? 12.244 2.424 -3.574 1.00 96.00 173 GLU A C 1
ATOM 1362 O O . GLU A 1 173 ? 13.082 2.361 -2.676 1.00 96.00 173 GLU A O 1
ATOM 1367 N N . PHE A 1 174 ? 11.854 1.358 -4.277 1.00 97.50 174 PHE A N 1
ATOM 1368 C CA . PHE A 1 174 ? 12.367 0.010 -4.055 1.00 97.50 174 PHE A CA 1
ATOM 1369 C C . PHE A 1 174 ? 13.884 -0.042 -4.248 1.00 97.50 174 PHE A C 1
ATOM 1371 O O . PHE A 1 174 ? 14.608 -0.464 -3.349 1.00 97.50 174 PHE A O 1
ATOM 1378 N N . CYS A 1 175 ? 14.388 0.431 -5.389 1.00 96.12 175 CYS A N 1
ATOM 1379 C CA . CYS A 1 175 ? 15.809 0.360 -5.707 1.00 96.12 175 CYS A CA 1
ATOM 1380 C C . CYS A 1 175 ? 16.689 1.165 -4.745 1.00 96.12 175 CYS A C 1
ATOM 1382 O O . CYS A 1 175 ? 17.790 0.712 -4.469 1.00 96.12 175 CYS A O 1
ATOM 1384 N N . ARG A 1 176 ? 16.219 2.289 -4.178 1.00 92.31 176 ARG A N 1
ATOM 1385 C CA . ARG A 1 176 ? 16.987 3.056 -3.168 1.00 92.31 176 ARG A CA 1
ATOM 1386 C C . ARG A 1 176 ? 17.368 2.235 -1.937 1.00 92.31 176 ARG A C 1
ATOM 1388 O O . ARG A 1 176 ? 18.383 2.513 -1.313 1.00 92.31 176 ARG A O 1
ATOM 1395 N N . ASN A 1 177 ? 16.535 1.262 -1.578 1.00 90.12 177 ASN A N 1
ATOM 1396 C CA . ASN A 1 177 ? 16.782 0.368 -0.448 1.00 90.12 177 ASN A CA 1
ATOM 1397 C C . ASN A 1 177 ? 17.374 -0.981 -0.894 1.00 90.12 177 ASN A C 1
ATOM 1399 O O . ASN A 1 177 ? 17.669 -1.821 -0.052 1.00 90.12 177 ASN A O 1
ATOM 1403 N N . ASN A 1 178 ? 17.505 -1.210 -2.205 1.00 93.56 178 ASN A N 1
ATOM 1404 C CA . ASN A 1 178 ? 17.904 -2.482 -2.807 1.00 93.56 178 ASN A CA 1
ATOM 1405 C C . ASN A 1 178 ? 18.764 -2.207 -4.062 1.00 93.56 178 ASN A C 1
ATOM 1407 O O . ASN A 1 178 ? 18.376 -2.543 -5.185 1.00 93.56 178 ASN A O 1
ATOM 1411 N N . ASN A 1 179 ? 19.914 -1.543 -3.881 1.00 92.44 179 ASN A N 1
ATOM 1412 C CA . ASN A 1 179 ? 20.721 -0.975 -4.976 1.00 92.44 179 ASN A CA 1
ATOM 1413 C C . ASN A 1 179 ? 21.159 -1.999 -6.037 1.00 92.44 179 ASN A C 1
ATOM 1415 O O . ASN A 1 179 ? 21.274 -1.663 -7.212 1.00 92.44 179 ASN A O 1
ATOM 1419 N N . GLU A 1 180 ? 21.329 -3.265 -5.659 1.00 94.38 180 GLU A N 1
ATOM 1420 C CA . GLU A 1 180 ? 21.628 -4.376 -6.576 1.00 94.38 180 GLU A CA 1
ATOM 1421 C C . GLU A 1 180 ? 20.578 -4.572 -7.695 1.00 94.38 180 GLU A C 1
ATOM 1423 O O . GLU A 1 180 ? 20.871 -5.171 -8.728 1.00 94.38 180 GLU A O 1
ATOM 1428 N N . TYR A 1 181 ? 19.359 -4.041 -7.538 1.00 97.06 181 TYR A N 1
ATOM 1429 C CA . TYR A 1 181 ? 18.321 -4.084 -8.573 1.00 97.06 181 TYR A CA 1
ATOM 1430 C C . TYR A 1 181 ? 18.372 -2.903 -9.544 1.00 97.06 181 TYR A C 1
ATOM 1432 O O . TYR A 1 181 ? 17.640 -2.922 -10.535 1.00 97.06 181 TYR A O 1
ATOM 1440 N N . ILE A 1 182 ? 19.208 -1.884 -9.305 1.00 97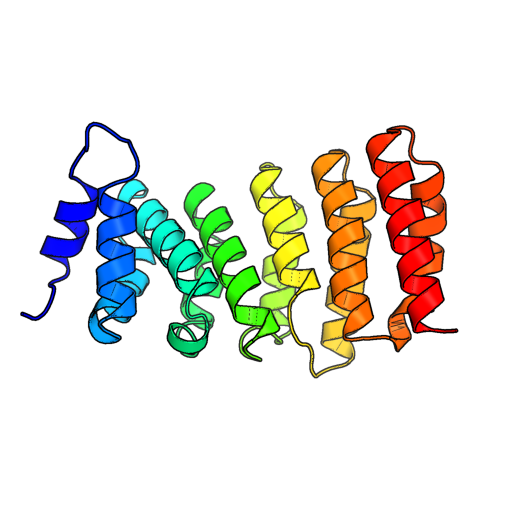.00 182 ILE A N 1
ATOM 1441 C CA . ILE A 1 182 ? 19.223 -0.656 -10.115 1.00 97.00 182 ILE A CA 1
ATOM 1442 C C . ILE A 1 182 ? 19.497 -0.971 -11.587 1.00 97.00 182 ILE A C 1
ATOM 1444 O O . ILE A 1 182 ? 18.732 -0.536 -12.444 1.00 97.00 182 ILE A O 1
ATOM 1448 N N . SER A 1 183 ? 20.508 -1.783 -11.904 1.00 95.75 183 SER A N 1
ATOM 1449 C CA . SER A 1 183 ? 20.828 -2.128 -13.298 1.00 95.75 183 SER A CA 1
ATOM 1450 C C . SER A 1 183 ? 19.665 -2.831 -14.009 1.00 95.75 183 SER A C 1
ATOM 1452 O O . SER A 1 183 ? 19.343 -2.504 -15.152 1.00 95.75 183 SER A O 1
ATOM 1454 N N . ARG A 1 184 ? 18.969 -3.745 -13.315 1.00 96.44 184 ARG A N 1
ATOM 1455 C CA . ARG A 1 184 ? 17.774 -4.427 -13.846 1.00 96.44 184 ARG A CA 1
ATOM 1456 C C . ARG A 1 184 ? 16.610 -3.448 -14.033 1.00 96.44 184 ARG A C 1
ATOM 1458 O O . ARG A 1 184 ? 15.923 -3.509 -15.049 1.00 96.44 184 ARG A O 1
ATOM 1465 N N . ALA A 1 185 ? 16.397 -2.535 -13.085 1.00 97.00 185 ALA A N 1
ATOM 1466 C CA . ALA A 1 185 ? 15.358 -1.511 -13.174 1.00 97.00 185 ALA A CA 1
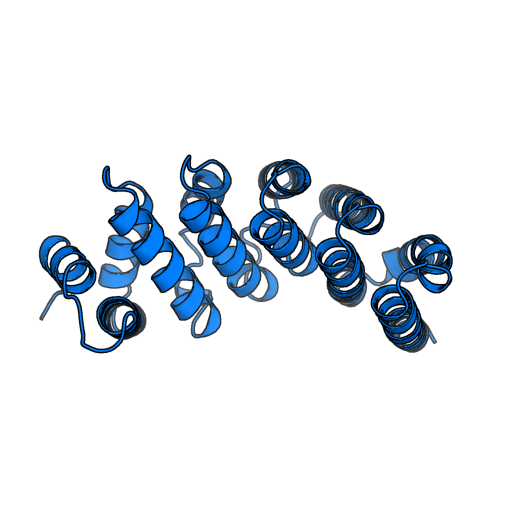ATOM 1467 C C . ALA A 1 185 ? 15.605 -0.541 -14.338 1.00 97.00 185 ALA A C 1
ATOM 1469 O O . ALA A 1 185 ? 14.679 -0.222 -15.079 1.00 97.00 185 ALA A O 1
ATOM 1470 N N . LEU A 1 186 ? 16.852 -0.102 -14.530 1.00 96.31 186 LEU A N 1
ATOM 1471 C CA . LEU A 1 186 ? 17.249 0.774 -15.633 1.00 96.31 186 LEU A CA 1
ATOM 1472 C C . LEU A 1 186 ? 16.969 0.133 -16.996 1.00 96.31 186 LEU A C 1
ATOM 1474 O O . LEU A 1 186 ? 16.473 0.817 -17.890 1.00 96.31 186 LEU A O 1
ATOM 1478 N N . LEU A 1 187 ? 17.231 -1.171 -17.140 1.00 94.25 187 LEU A N 1
ATOM 1479 C CA . LEU A 1 187 ? 16.924 -1.903 -18.367 1.00 94.25 187 LEU A CA 1
ATOM 1480 C C . LEU A 1 187 ? 15.419 -1.886 -18.671 1.00 94.25 187 LEU A C 1
ATOM 1482 O O . LEU A 1 187 ? 15.032 -1.541 -19.782 1.00 94.25 187 LEU A O 1
ATOM 1486 N N . LEU A 1 188 ? 14.576 -2.187 -17.677 1.00 93.62 188 LEU A N 1
ATOM 1487 C CA . LEU A 1 188 ? 13.116 -2.185 -17.840 1.00 93.62 188 LEU A CA 1
ATOM 1488 C C . LEU A 1 188 ? 12.550 -0.790 -18.131 1.00 93.62 188 LEU A C 1
ATOM 1490 O O . LEU A 1 188 ? 11.615 -0.641 -18.912 1.00 93.62 188 LEU A O 1
ATOM 1494 N N . MET A 1 189 ? 13.095 0.249 -17.497 1.00 92.69 189 MET A N 1
ATOM 1495 C CA . MET A 1 189 ? 12.586 1.612 -17.658 1.00 92.69 189 MET A CA 1
ATOM 1496 C C . MET A 1 189 ? 13.017 2.278 -18.968 1.00 92.69 189 MET A C 1
ATOM 1498 O O . MET A 1 189 ? 12.423 3.291 -19.334 1.00 92.69 189 MET A O 1
ATOM 1502 N N . LYS A 1 190 ? 13.998 1.729 -19.694 1.00 91.44 190 LYS A N 1
ATOM 1503 C CA . LYS A 1 190 ? 14.421 2.259 -21.000 1.00 91.44 190 LYS A CA 1
ATOM 1504 C C . LYS A 1 190 ? 13.264 2.298 -22.003 1.00 91.44 190 LYS A C 1
ATOM 1506 O O . LYS A 1 190 ? 13.117 3.270 -22.742 1.00 91.44 190 LYS A O 1
ATOM 1511 N N . ASP A 1 191 ? 12.396 1.290 -21.978 1.00 90.00 191 ASP A N 1
ATOM 1512 C CA . ASP A 1 191 ? 11.196 1.263 -22.819 1.00 90.00 191 ASP A CA 1
ATOM 1513 C C . ASP A 1 191 ? 10.185 2.336 -22.392 1.00 90.00 191 ASP A C 1
ATOM 1515 O O . ASP A 1 191 ? 9.517 2.945 -23.229 1.00 90.00 191 ASP A O 1
ATOM 1519 N N . MET A 1 192 ? 10.149 2.669 -21.099 1.00 94.19 192 MET A N 1
ATOM 1520 C CA . MET A 1 192 ? 9.273 3.714 -20.574 1.00 94.19 192 MET A CA 1
ATOM 1521 C C . MET A 1 192 ? 9.683 5.122 -21.016 1.00 94.19 192 MET A C 1
ATOM 1523 O O . MET A 1 192 ? 8.826 6.000 -21.094 1.00 94.19 192 MET A O 1
ATOM 1527 N N . GLU A 1 193 ? 10.949 5.367 -21.373 1.00 93.62 193 GLU A N 1
ATOM 1528 C CA . GLU A 1 193 ? 11.382 6.652 -21.956 1.00 93.62 193 GLU A CA 1
ATOM 1529 C C . GLU A 1 193 ? 10.723 6.941 -23.312 1.00 93.62 193 GLU A C 1
ATOM 1531 O O . GLU A 1 193 ? 10.638 8.106 -23.724 1.00 93.62 193 GLU A O 1
ATOM 1536 N N . LYS A 1 194 ? 10.247 5.882 -23.977 1.00 92.50 194 LYS A N 1
ATOM 1537 C CA . LYS A 1 194 ? 9.546 5.905 -25.263 1.00 92.50 194 LYS A CA 1
ATOM 1538 C C . LYS A 1 194 ? 8.029 5.748 -25.118 1.00 92.50 194 LYS A C 1
ATOM 1540 O O . LYS A 1 194 ? 7.345 5.626 -26.130 1.00 92.50 194 LYS A O 1
ATOM 1545 N N . ASP A 1 195 ? 7.491 5.755 -23.894 1.00 95.44 195 ASP A N 1
ATOM 1546 C CA . ASP A 1 195 ? 6.046 5.652 -23.675 1.00 95.44 195 ASP A CA 1
ATOM 1547 C C . ASP A 1 195 ? 5.303 6.747 -24.457 1.00 95.44 195 ASP A C 1
ATOM 1549 O O . ASP A 1 195 ? 5.653 7.933 -24.382 1.00 95.44 195 ASP A O 1
ATOM 1553 N N . SER A 1 196 ? 4.257 6.338 -25.183 1.00 93.19 196 SER A N 1
ATOM 1554 C CA . SER A 1 196 ? 3.416 7.221 -26.004 1.00 93.19 196 SER A CA 1
ATOM 1555 C C . SER A 1 196 ? 2.814 8.385 -25.213 1.00 93.19 196 SER A C 1
ATOM 1557 O O . SER A 1 196 ? 2.520 9.446 -25.766 1.00 93.19 196 SER A O 1
ATOM 1559 N N . LYS A 1 197 ? 2.627 8.223 -23.899 1.00 97.25 197 LYS A N 1
ATOM 1560 C CA . LYS A 1 197 ? 2.161 9.280 -23.010 1.00 97.25 197 LYS A CA 1
ATOM 1561 C C . LYS A 1 197 ? 3.363 10.073 -22.507 1.00 97.25 197 LYS A C 1
ATOM 1563 O O . LYS A 1 197 ? 4.095 9.635 -21.621 1.00 97.25 197 LYS A O 1
ATOM 1568 N N . LYS A 1 198 ? 3.495 11.310 -22.998 1.00 96.12 198 LYS A N 1
ATOM 1569 C CA . LYS A 1 198 ? 4.554 12.271 -22.622 1.00 96.12 198 LYS A CA 1
ATOM 1570 C C . LYS A 1 198 ? 4.794 12.369 -21.109 1.00 96.12 198 LYS A C 1
ATOM 1572 O O . LYS A 1 198 ? 5.934 12.442 -20.665 1.00 96.12 198 LYS A O 1
ATOM 1577 N N . SER A 1 199 ? 3.734 12.338 -20.301 1.00 96.12 199 SER A N 1
ATOM 1578 C CA . SER A 1 199 ? 3.852 12.408 -18.839 1.00 96.12 199 SER A CA 1
ATOM 1579 C C . SER A 1 199 ? 4.509 11.179 -18.202 1.00 96.12 199 SER A C 1
ATOM 1581 O O . SER A 1 199 ? 5.059 11.295 -17.111 1.00 96.12 199 SER A O 1
ATOM 1583 N N . VAL A 1 200 ? 4.393 10.003 -18.826 1.00 96.81 200 VAL A N 1
ATOM 1584 C CA . VAL A 1 200 ? 5.025 8.759 -18.360 1.00 96.81 200 VAL A CA 1
ATOM 1585 C C . VAL A 1 200 ? 6.494 8.763 -18.765 1.00 96.81 200 VAL A C 1
ATOM 1587 O O . VAL A 1 200 ? 7.360 8.568 -17.916 1.00 96.81 200 VAL A O 1
ATOM 1590 N N . SER A 1 201 ? 6.789 9.086 -20.025 1.00 97.31 201 SER A N 1
ATOM 1591 C CA . SER A 1 201 ? 8.168 9.129 -20.519 1.00 97.31 201 SER A CA 1
ATOM 1592 C C . SER A 1 201 ? 9.024 10.197 -19.842 1.00 97.31 201 SER A C 1
ATOM 1594 O O . SER A 1 201 ? 10.194 9.949 -19.551 1.00 97.31 201 SER A O 1
ATOM 1596 N N . GLN A 1 202 ? 8.460 11.362 -19.512 1.00 97.19 202 GLN A N 1
ATOM 1597 C CA . GLN A 1 202 ? 9.153 12.372 -18.702 1.00 97.19 202 GLN A CA 1
ATOM 1598 C C . GLN A 1 202 ? 9.470 11.869 -17.286 1.00 97.19 202 GLN A C 1
ATOM 1600 O O . GLN A 1 202 ? 10.569 12.103 -16.781 1.00 97.19 202 GLN A O 1
ATOM 1605 N N . GLU A 1 203 ? 8.534 11.154 -16.657 1.00 97.50 203 GLU A N 1
ATOM 1606 C CA . GLU A 1 203 ? 8.728 10.577 -15.324 1.00 97.50 203 GLU A CA 1
ATOM 1607 C C . GLU A 1 203 ? 9.812 9.487 -15.341 1.00 97.50 203 GLU A C 1
ATOM 1609 O O . GLU A 1 203 ? 10.684 9.480 -14.471 1.00 97.50 203 GLU A O 1
ATOM 1614 N N . ALA A 1 204 ? 9.820 8.636 -16.373 1.00 97.31 204 ALA A N 1
ATOM 1615 C CA . ALA A 1 204 ? 10.852 7.623 -16.590 1.00 97.31 204 ALA A CA 1
ATOM 1616 C C . ALA A 1 204 ? 12.245 8.252 -16.713 1.00 97.31 204 ALA A C 1
ATOM 1618 O O . ALA A 1 204 ? 13.136 7.898 -15.944 1.00 97.31 204 ALA A O 1
ATOM 1619 N N . ARG A 1 205 ? 12.425 9.248 -17.594 1.00 97.56 205 ARG A N 1
ATOM 1620 C CA . ARG A 1 205 ? 13.713 9.953 -17.764 1.00 97.56 205 ARG A CA 1
ATOM 1621 C C . ARG A 1 205 ? 14.212 10.557 -16.453 1.00 97.56 205 ARG A C 1
ATOM 1623 O O . ARG A 1 205 ? 15.386 10.425 -16.107 1.00 97.56 205 ARG A O 1
ATOM 1630 N N . ARG A 1 206 ? 13.311 11.201 -15.702 1.00 96.62 206 ARG A N 1
ATOM 1631 C CA . ARG A 1 206 ? 13.617 11.804 -14.397 1.00 96.62 206 ARG A CA 1
ATOM 1632 C C . ARG A 1 206 ? 14.106 10.752 -13.400 1.00 96.62 206 ARG A C 1
ATOM 1634 O O . ARG A 1 206 ? 15.121 10.961 -12.739 1.00 96.62 206 ARG A O 1
ATOM 1641 N N . VAL A 1 207 ? 13.401 9.627 -13.289 1.00 96.19 207 VAL A N 1
ATOM 1642 C CA . VAL A 1 207 ? 13.755 8.541 -12.365 1.00 96.19 207 VAL A CA 1
ATOM 1643 C C . VAL A 1 207 ? 15.028 7.811 -12.792 1.00 96.19 207 VAL A C 1
ATOM 1645 O O . VAL A 1 207 ? 15.876 7.562 -11.940 1.00 96.19 207 VAL A O 1
ATOM 1648 N N . ILE A 1 208 ? 15.210 7.535 -14.083 1.00 96.38 208 ILE A N 1
ATOM 1649 C CA . ILE A 1 208 ? 16.431 6.934 -14.641 1.00 96.38 208 ILE A CA 1
ATOM 1650 C C . ILE A 1 208 ? 17.648 7.794 -14.314 1.00 96.38 208 ILE A C 1
ATOM 1652 O O . ILE A 1 208 ? 18.649 7.271 -13.826 1.00 96.38 208 ILE A O 1
ATOM 1656 N N . LYS A 1 209 ? 17.557 9.115 -14.527 1.00 95.44 209 LYS A N 1
ATOM 1657 C CA . LYS A 1 209 ? 18.625 10.050 -14.155 1.00 95.44 209 LYS A CA 1
ATOM 1658 C C . LYS A 1 209 ? 18.964 9.923 -12.669 1.00 95.44 209 LYS A C 1
ATOM 1660 O O . LYS A 1 209 ? 20.130 9.769 -12.330 1.00 95.44 209 LYS A O 1
ATOM 1665 N N . ASN A 1 210 ? 17.954 9.924 -11.798 1.00 92.75 210 ASN A N 1
ATOM 1666 C CA . ASN A 1 210 ? 18.162 9.797 -10.355 1.00 92.75 210 ASN A CA 1
ATOM 1667 C C . ASN A 1 210 ? 18.775 8.450 -9.955 1.00 92.75 210 ASN A C 1
ATOM 1669 O O . ASN A 1 210 ? 19.617 8.421 -9.071 1.00 92.75 210 ASN A O 1
ATOM 1673 N N . MET A 1 211 ? 18.373 7.343 -10.584 1.00 94.06 211 MET A N 1
ATOM 1674 C CA . MET A 1 211 ? 18.949 6.026 -10.298 1.00 94.06 211 MET A CA 1
ATOM 1675 C C . MET A 1 211 ? 20.410 5.919 -10.738 1.00 94.06 211 MET A C 1
ATOM 1677 O O . MET A 1 211 ? 21.209 5.336 -10.016 1.00 94.06 211 MET A O 1
ATOM 1681 N N . LYS A 1 212 ? 20.777 6.508 -11.884 1.00 93.19 212 LYS A N 1
ATOM 1682 C CA . LYS A 1 212 ? 22.176 6.559 -12.339 1.00 93.19 212 LYS A CA 1
ATOM 1683 C C . LYS A 1 212 ? 23.075 7.306 -11.351 1.00 93.19 212 LYS A C 1
ATOM 1685 O O . LYS A 1 212 ? 24.198 6.886 -11.137 1.00 93.19 212 LYS A O 1
ATOM 1690 N N . LEU A 1 213 ? 22.560 8.354 -10.705 1.00 91.19 213 LEU A N 1
ATOM 1691 C CA . LEU A 1 213 ? 23.282 9.086 -9.656 1.00 91.19 213 LEU A CA 1
ATOM 1692 C C . LEU A 1 213 ? 23.492 8.281 -8.361 1.00 91.19 213 LEU A C 1
ATOM 1694 O O . LEU A 1 213 ? 24.251 8.724 -7.515 1.00 91.19 213 LEU A O 1
ATOM 1698 N N . ILE A 1 214 ? 22.796 7.155 -8.163 1.00 87.31 214 ILE A N 1
ATOM 1699 C CA . ILE A 1 214 ? 22.975 6.304 -6.971 1.00 87.31 214 ILE A CA 1
ATOM 1700 C C . ILE A 1 214 ? 24.135 5.315 -7.161 1.00 87.31 214 ILE A C 1
ATOM 1702 O O . ILE A 1 214 ? 24.727 4.882 -6.177 1.00 87.31 214 ILE A O 1
ATOM 1706 N N . ILE A 1 215 ? 24.422 4.919 -8.405 1.00 86.94 215 ILE A N 1
ATOM 1707 C CA . ILE A 1 215 ? 25.423 3.887 -8.737 1.00 86.94 215 ILE A CA 1
ATOM 1708 C C . ILE A 1 215 ? 26.726 4.447 -9.320 1.00 86.94 215 ILE A C 1
ATOM 1710 O O . ILE A 1 215 ? 27.646 3.669 -9.559 1.00 86.94 215 ILE A O 1
ATOM 1714 N N . ASN A 1 216 ? 26.779 5.756 -9.566 1.00 75.62 216 ASN A N 1
ATOM 1715 C CA . ASN A 1 216 ? 27.984 6.497 -9.936 1.00 75.62 216 ASN A CA 1
ATOM 1716 C C . ASN A 1 216 ? 28.557 7.174 -8.694 1.00 75.62 216 ASN A C 1
ATOM 1718 O O . ASN A 1 216 ? 29.798 7.216 -8.584 1.00 75.62 216 ASN A O 1
#

Foldseek 3Di:
DDDDLVNLVVLLVDDDPDNCRSLVVLLVVVLVDLNSLVSLLVQCPPPDPSSNLSSLQSLLVNLLVPLVSCQPCLVSLLVQCPPPDVSNNLSSLSSLLSNQLVYQRQQDQSSLVSLLVQCPDPDPSSVLSSLSNLLRHQHDDPVSLVSSLVSLLSQCPDPDLSSNLSSLVSNLSNCVNVVVCLVVSLVSLVVQCVPPDPVSNVSSVVSNVVSVVVVD

pLDDT: mean 94.14, std 8.73, range [48.84, 98.69]

Sequence (216 aa):
MTTSKSEIIQKYKKKGARKSNGTSEVVGLMLKSKKTAKLVVDLLNDKREGIRSKAAKSIALAAKINPKMFQNFNRRLVKKLFDSTFQVVRYTTEAISHIAPRLKVFNRQDTIQQLTELLSSDSVCVRESALVAIGRINYEQKSVQDLAFRSLSVGLRDDNLIVRKKAIMSMSEFCRNNNEYISRALLLMKDMEKDSKKSVSQEARRVIKNMKLIIN

Secondary structure (DSSP, 8-state):
----HHHHHHHHH---SSTTHHHHHHHHHHHH-HHHHHHHHHGGG-SSHHHHHHHHHHHHHHHHH-GGGGTT-HHHHHGGGG-SSHHHHHHHHHHHHHHTTT-TTS-SHHHHHHHHHGGG-S-HHHHHHHHHHHHH-----HHHHHHHHHHHHHHTT-SSHHHHHHHHHHHHHHHHH-GGGHHHHHHHHHHHTT-SSHHHHHHHHHHHHHHHHHH-

Radius of gyration: 18.33 Å; chains: 1; bounding box: 50×35×56 Å